Protein AF-A0A4W5KF62-F1 (afdb_monomer)

Nearest PDB structures (foldseek):
  6tyt-assembly1_A  TM=9.902E-01  e=5.834E-25  Xenopus laevis
  6tyv-assembly1_A  TM=9.759E-01  e=9.078E-25  Xenopus laevis
  6tyx-assembly2_B  TM=9.834E-01  e=1.209E-23  Xenopus laevis
  6tyw-assembly1_A  TM=9.752E-01  e=3.539E-23  Xenopus laevis
  6tyz-assembly1_A  TM=9.711E-01  e=3.539E-23  Xenopus laevis

pLDDT: mean 84.0, std 20.52, range [28.34, 98.75]

Radius of gyration: 24.42 Å; Cα contacts (8 Å, |Δi|>4): 321; chains: 1; bounding box: 59×52×88 Å

Solvent-accessible surface area (backbone atoms only — not comparable to full-atom values): 12048 Å² total; per-residue (Å²): 133,88,83,87,87,79,89,81,88,78,82,86,82,90,78,83,90,75,87,68,75,78,70,74,73,78,78,29,34,41,36,34,42,36,37,44,22,16,46,71,25,65,59,51,61,93,97,51,79,21,40,37,59,55,48,50,52,52,50,48,56,50,51,53,51,48,41,74,61,69,61,78,40,26,40,23,34,34,38,28,2,28,80,52,64,45,52,96,71,54,49,96,84,39,57,52,20,23,25,59,78,35,70,75,37,63,61,49,72,66,59,52,49,38,57,70,74,68,61,64,77,23,82,31,69,38,39,65,66,48,47,49,51,53,53,50,52,52,51,54,68,75,42,60,97,56,86,62,75,43,38,37,38,39,40,34,36,55,78,81,62,76,64,79,70,90,51,48,70,58,51,54,52,49,32,62,74,71,56,45,44,80,46,81,46,74,47,68,68,66,64,58,58,53,51,54,55,53,60,66,69,72,75,78,136

Foldseek 3Di:
DDDDDDDDDDDDDDDDDDPPPPPPPPFAEEEEEEEELAPQQCDDDPPDDGLRVVSLVVVLVVLVVQQVVPDNYWYWYKYANAPAQDAPPPDPNALGRIHRPGATDRRDVVVSVCSVPVDHRHHGGDAVLSSLVRLLVRCCVVCVPHDHNAYEYEYREQPPDDHDCPCVVVSVVSCVVVRYYYHYDHDYPVVVVVVVVVVVVVPDD

Secondary structure (DSSP, 8-state):
----------------------------EEEEEEEE-SGGGG---TTSPPHHHHHHHHHHHHHHHHHHHT---EEEEEEES-SS-B-TT--TT-STTEEEEEEEE---HHHHHHHHHT----S----HHHHHHHHHHHHHHHHTTS--SEEEEEEEE---S---GGGHHHHHHHHHHHTEEEEEEE---HHHHHHHHHHTTS---

Sequence (205 aa):
MLRLLPLRTTEKARLSEGKGVKMSRSAKTALVLCLDVGFSMSNSTPGQESPFQQAKKVIQKFVQRQVFAENKDELGLVLFGSDNTENNLAKDGQYQNISVHRHLMIPNFELLEEIQNAVHPGSQQADWLDALVVCMDLLQNETLGKKYERLNIVLLTDLNTPSSPDQLDIIIGNLKRAGITLQFFTFGQALAIWDTAMEGLQTDP

Mean predicted aligned error: 10.71 Å

Organism: NCBI:txid62062

InterPro domains:
  IPR002035 von Willebrand factor, type A [PS50234] (30-205)
  IPR005161 Ku70/Ku80, N-terminal alpha/beta [PF03731] (30-180)
  IPR036465 von Willebrand factor A-like domain superfamily [G3DSA:3.40.50.410] (23-198)
  IPR036465 von Willebrand factor A-like domain superfamily [SSF53300] (29-189)

Structure (mmCIF, N/CA/C/O backbone):
data_AF-A0A4W5KF62-F1
#
_entry.id   AF-A0A4W5KF62-F1
#
loop_
_atom_site.group_PDB
_atom_site.id
_atom_site.type_symbol
_atom_site.label_atom_id
_atom_site.label_alt_id
_atom_site.label_comp_id
_atom_site.label_asym_id
_atom_site.label_entity_id
_atom_site.label_seq_id
_atom_site.pdbx_PDB_ins_code
_atom_site.Cartn_x
_atom_site.Cartn_y
_atom_site.Cartn_z
_atom_site.occupancy
_atom_site.B_iso_or_equiv
_atom_site.auth_seq_id
_atom_site.auth_comp_id
_atom_site.auth_asym_id
_atom_site.auth_atom_id
_atom_site.pdbx_PDB_model_num
ATOM 1 N N . MET A 1 1 ? -41.064 -30.416 42.677 1.00 41.41 1 MET A N 1
ATOM 2 C CA . MET A 1 1 ? -39.820 -29.624 42.558 1.00 41.41 1 MET A CA 1
ATOM 3 C C . MET A 1 1 ? -40.160 -28.367 41.752 1.00 41.41 1 MET A C 1
ATOM 5 O O . MET A 1 1 ? -40.911 -28.486 40.795 1.00 41.41 1 MET A O 1
ATOM 9 N N . LEU A 1 2 ? -39.777 -27.194 42.267 1.00 33.34 2 LEU A N 1
ATOM 10 C CA . LEU A 1 2 ? -40.305 -25.826 42.052 1.00 33.34 2 LEU A CA 1
ATOM 11 C C . LEU A 1 2 ? -40.629 -25.438 40.586 1.00 33.34 2 LEU A C 1
ATOM 13 O O . LEU A 1 2 ? -39.808 -25.645 39.706 1.00 33.34 2 LEU A O 1
ATOM 17 N N . ARG A 1 3 ? -41.867 -25.020 40.262 1.00 30.91 3 ARG A N 1
ATOM 18 C CA . ARG A 1 3 ? -42.457 -23.648 40.268 1.00 30.91 3 ARG A CA 1
ATOM 19 C C . ARG A 1 3 ? -41.787 -22.624 39.326 1.00 30.91 3 ARG A C 1
ATOM 21 O O . ARG A 1 3 ? -40.763 -22.040 39.651 1.00 30.91 3 ARG A O 1
ATOM 28 N N . LEU A 1 4 ? -42.475 -22.366 38.209 1.00 35.59 4 LEU A N 1
ATOM 29 C CA . LEU A 1 4 ? -42.390 -21.172 37.357 1.00 35.59 4 LEU A CA 1
ATOM 30 C C . LEU A 1 4 ? -43.152 -19.977 37.977 1.00 35.59 4 LEU A C 1
ATOM 32 O O . LEU A 1 4 ? -44.130 -20.198 38.693 1.00 35.59 4 LEU A O 1
ATOM 36 N N . LEU A 1 5 ? -42.746 -18.764 37.550 1.00 28.34 5 LEU A N 1
ATOM 37 C CA . LEU A 1 5 ? -43.328 -17.400 37.685 1.00 28.34 5 LEU A CA 1
ATOM 38 C C . LEU A 1 5 ? -42.769 -16.494 38.812 1.00 28.34 5 LEU A C 1
ATOM 40 O O . LEU A 1 5 ? -42.472 -17.003 39.891 1.00 28.34 5 LEU A O 1
ATOM 44 N N . PRO A 1 6 ? -42.786 -15.141 38.664 1.00 39.59 6 PRO A N 1
ATOM 45 C CA . PRO A 1 6 ? -42.840 -14.306 37.446 1.00 39.59 6 PRO A CA 1
ATOM 46 C C . PRO A 1 6 ? -41.889 -13.076 37.444 1.00 39.59 6 PRO A C 1
ATOM 48 O O . PRO A 1 6 ? -41.270 -12.713 38.444 1.00 39.59 6 PRO A O 1
ATOM 51 N N . LEU A 1 7 ? -41.855 -12.406 36.283 1.00 33.25 7 LEU A N 1
ATOM 52 C CA . LEU A 1 7 ? -41.389 -11.034 36.044 1.00 33.25 7 LEU A CA 1
ATOM 53 C C . LEU A 1 7 ? -41.792 -10.065 37.171 1.00 33.25 7 LEU A C 1
ATOM 55 O O . LEU A 1 7 ? -42.972 -9.951 37.504 1.00 33.25 7 LEU A O 1
ATOM 59 N N . ARG A 1 8 ? -40.821 -9.310 37.697 1.00 35.91 8 ARG A N 1
ATOM 60 C CA . ARG A 1 8 ? -41.082 -8.108 38.496 1.00 35.91 8 ARG A CA 1
ATOM 61 C C . ARG A 1 8 ? -40.961 -6.872 37.618 1.00 35.91 8 ARG A C 1
ATOM 63 O O . ARG A 1 8 ? -39.868 -6.465 37.238 1.00 35.91 8 ARG A O 1
ATOM 70 N N . THR A 1 9 ? -42.113 -6.279 37.353 1.00 34.41 9 THR A N 1
ATOM 71 C CA . THR A 1 9 ? -42.267 -4.861 37.049 1.00 34.41 9 THR A CA 1
ATOM 72 C C . THR A 1 9 ? -42.018 -4.074 38.336 1.00 34.41 9 THR A C 1
ATOM 74 O O . THR A 1 9 ? -42.676 -4.330 39.341 1.00 34.41 9 THR A O 1
ATOM 77 N N . THR A 1 10 ? -41.113 -3.099 38.308 1.00 38.09 10 THR A N 1
ATOM 78 C CA . THR A 1 10 ? -41.152 -1.962 39.235 1.00 38.09 10 THR A CA 1
ATOM 79 C C . THR A 1 10 ? -40.959 -0.678 38.449 1.00 38.09 10 THR A C 1
ATOM 81 O O . THR A 1 10 ? -40.050 -0.545 37.631 1.00 38.09 10 THR A O 1
ATOM 84 N N . GLU A 1 11 ? -41.900 0.223 38.687 1.00 36.19 11 GLU A N 1
ATOM 85 C CA . GLU A 1 11 ? -42.087 1.528 38.086 1.00 36.19 11 GLU A CA 1
ATOM 86 C C . GLU A 1 11 ? -40.917 2.502 38.274 1.00 36.19 11 GLU A C 1
ATOM 88 O O . GLU A 1 11 ? -40.230 2.516 39.290 1.00 36.19 11 GLU A O 1
ATOM 93 N N . LYS A 1 12 ? -40.791 3.373 37.265 1.00 35.84 12 LYS A N 1
ATOM 94 C CA . LYS A 1 12 ? -40.464 4.808 37.312 1.00 35.84 12 LYS A CA 1
ATOM 95 C C . LYS A 1 12 ? -39.598 5.304 38.480 1.00 35.84 12 LYS A C 1
ATOM 97 O O . LYS A 1 12 ? -40.108 5.700 39.522 1.00 35.84 12 LYS A O 1
ATOM 102 N N . ALA A 1 13 ? -38.333 5.571 38.165 1.00 36.19 13 ALA A N 1
ATOM 103 C CA . ALA A 1 13 ? -37.636 6.738 38.695 1.00 36.19 13 ALA A CA 1
ATOM 104 C C . ALA A 1 13 ? -37.529 7.791 37.579 1.00 36.19 13 ALA A C 1
ATOM 106 O O . ALA A 1 13 ? -36.807 7.614 36.598 1.00 36.19 13 ALA A O 1
ATOM 107 N N . ARG A 1 14 ? -38.289 8.884 37.712 1.00 41.50 14 ARG A N 1
ATOM 108 C CA . ARG A 1 14 ? -37.970 10.155 37.053 1.00 41.50 14 ARG A CA 1
ATOM 109 C C . ARG A 1 14 ? -36.743 10.721 37.768 1.00 41.50 14 ARG A C 1
ATOM 111 O O . ARG A 1 14 ? -36.869 11.127 38.918 1.00 41.50 14 ARG A O 1
ATOM 118 N N . LEU A 1 15 ? -35.610 10.799 37.080 1.00 39.81 15 LEU A N 1
ATOM 119 C CA . LEU A 1 15 ? -34.641 11.862 37.317 1.00 39.81 15 LEU A CA 1
ATOM 120 C C . LEU A 1 15 ? -34.409 12.616 36.010 1.00 39.81 15 LEU A C 1
ATOM 122 O O . LEU A 1 15 ? -34.283 12.041 34.930 1.00 39.81 15 LEU A O 1
ATOM 126 N N . SER A 1 16 ? -34.471 13.926 36.163 1.00 39.75 16 SER A N 1
ATOM 127 C CA . SER A 1 16 ? -34.329 14.980 35.182 1.00 39.75 16 SER A CA 1
ATOM 128 C C . SER A 1 16 ? -32.909 15.084 34.627 1.00 39.75 16 SER A C 1
ATOM 130 O O . SER A 1 16 ? -31.932 14.832 35.320 1.00 39.75 16 SER A O 1
ATOM 132 N N . GLU A 1 17 ? -32.860 15.562 33.385 1.00 40.41 17 GLU A N 1
ATOM 133 C CA . GLU A 1 17 ? -31.817 16.431 32.834 1.00 40.41 17 GLU A CA 1
ATOM 134 C C . GLU A 1 17 ? -30.390 15.890 32.705 1.00 40.41 17 GLU A C 1
ATOM 136 O O . GLU A 1 17 ? -29.518 16.028 33.552 1.00 40.41 17 GLU A O 1
ATOM 141 N N . GLY A 1 18 ? -30.131 15.449 31.481 1.00 38.94 18 GLY A N 1
ATOM 142 C CA . GLY A 1 18 ? -28.871 15.659 30.797 1.00 38.94 18 GLY A CA 1
ATOM 143 C C . GLY A 1 18 ? -29.087 15.285 29.344 1.00 38.94 18 GLY A C 1
ATOM 144 O O . GLY A 1 18 ? -29.031 14.107 29.001 1.00 38.94 18 GLY A O 1
ATOM 145 N N . LYS A 1 19 ? -29.373 16.260 28.468 1.00 43.50 19 LYS A N 1
ATOM 146 C CA . LYS A 1 19 ? -29.170 16.064 27.026 1.00 43.50 19 LYS A CA 1
ATOM 147 C C . LYS A 1 19 ? -27.668 15.870 26.840 1.00 43.50 19 LYS A C 1
ATOM 149 O O . LYS A 1 19 ? -26.947 16.821 26.557 1.00 43.50 19 LYS A O 1
ATOM 154 N N . GLY A 1 20 ? -27.194 14.647 27.060 1.00 39.50 20 GLY A N 1
ATOM 155 C CA . GLY A 1 20 ? -25.880 14.236 26.619 1.00 39.50 20 GLY A CA 1
ATOM 156 C C . GLY A 1 20 ? -25.859 14.502 25.128 1.00 39.50 20 GLY A C 1
ATOM 157 O O . GLY A 1 20 ? -26.620 13.885 24.379 1.00 39.50 20 GLY A O 1
ATOM 158 N N . VAL A 1 21 ? -25.053 15.478 24.714 1.00 44.12 21 VAL A N 1
ATOM 159 C CA . VAL A 1 21 ? -24.659 15.625 23.321 1.00 44.12 21 VAL A CA 1
ATOM 160 C C . VAL A 1 21 ? -24.251 14.226 22.892 1.00 44.12 21 VAL A C 1
ATOM 162 O O . VAL A 1 21 ? -23.318 13.645 23.452 1.00 44.12 21 VAL A O 1
ATOM 165 N N . LYS A 1 22 ? -25.017 13.632 21.973 1.00 41.66 22 LYS A N 1
ATOM 166 C CA . LYS A 1 22 ? -24.631 12.387 21.324 1.00 41.66 22 LYS A CA 1
ATOM 167 C C . LYS A 1 22 ? -23.393 12.778 20.529 1.00 41.66 22 LYS A C 1
ATOM 169 O O . LYS A 1 22 ? -23.519 13.267 19.413 1.00 41.66 22 LYS A O 1
ATOM 174 N N . MET A 1 23 ? -22.223 12.692 21.163 1.00 41.72 23 MET A N 1
ATOM 175 C CA . MET A 1 23 ? -20.944 12.906 20.509 1.00 41.72 23 MET A CA 1
ATOM 176 C C . MET A 1 23 ? -20.980 11.995 19.293 1.00 41.72 23 MET A C 1
ATOM 178 O O . MET A 1 23 ? -21.053 10.769 19.442 1.00 41.72 23 MET A O 1
ATOM 182 N N . SER A 1 24 ? -21.041 12.585 18.098 1.00 50.03 24 SER A N 1
ATOM 183 C CA . SER A 1 24 ? -20.819 11.838 16.874 1.00 50.03 24 SER A CA 1
ATOM 184 C C . SER A 1 24 ? -19.472 11.170 17.078 1.00 50.03 24 SER A C 1
ATOM 186 O O . SER A 1 24 ? -18.459 11.856 17.232 1.00 50.03 24 SER A O 1
ATOM 188 N N . ARG A 1 25 ? -19.453 9.839 17.203 1.00 57.09 25 ARG A N 1
ATOM 189 C CA . ARG A 1 25 ? -18.175 9.131 17.188 1.00 57.09 25 ARG A CA 1
ATOM 190 C C . ARG A 1 25 ? -17.510 9.556 15.892 1.00 57.09 25 ARG A C 1
ATOM 192 O O . ARG A 1 25 ? -18.127 9.400 14.843 1.00 57.09 25 ARG A O 1
ATOM 199 N N . SER A 1 26 ? -16.319 10.137 15.989 1.00 62.25 26 SER A N 1
ATOM 200 C CA . SER A 1 26 ? -15.525 10.411 14.801 1.00 62.25 26 SER A CA 1
ATOM 201 C C . SER A 1 26 ? -15.410 9.108 14.009 1.00 62.25 26 SER A C 1
ATOM 203 O O . SER A 1 26 ? -15.115 8.054 14.587 1.00 62.25 26 SER A O 1
ATOM 205 N N . ALA A 1 27 ? -15.766 9.184 12.732 1.00 82.12 27 ALA A N 1
ATOM 206 C CA . ALA A 1 27 ? -15.790 8.084 11.786 1.00 82.12 27 ALA A CA 1
ATOM 207 C C . ALA A 1 27 ? -14.369 7.540 11.599 1.00 82.12 27 ALA A C 1
ATOM 209 O O . ALA A 1 27 ? -13.607 8.085 10.809 1.00 82.12 27 ALA A O 1
ATOM 210 N N . LYS A 1 28 ? -13.990 6.499 12.350 1.00 91.94 28 LYS A N 1
ATOM 211 C CA . LYS A 1 28 ? -12.650 5.906 12.254 1.00 91.94 28 LYS A CA 1
ATOM 212 C C . LYS A 1 28 ? -12.504 5.162 10.927 1.00 91.94 28 LYS A C 1
ATOM 214 O O . LYS A 1 28 ? -13.287 4.250 10.655 1.00 91.94 28 LYS A O 1
ATOM 219 N N . THR A 1 29 ? -11.499 5.513 10.139 1.00 94.88 29 THR A N 1
ATOM 220 C CA . THR A 1 29 ? -11.156 4.850 8.873 1.00 94.88 29 THR A CA 1
ATOM 221 C C . THR A 1 29 ? -9.888 4.013 9.044 1.00 94.88 29 THR A C 1
ATOM 223 O O . THR A 1 29 ? -8.992 4.399 9.793 1.00 94.88 29 THR A O 1
ATOM 226 N N . ALA A 1 30 ? -9.815 2.864 8.371 1.00 97.94 30 ALA A N 1
ATOM 227 C CA . ALA A 1 30 ? -8.558 2.152 8.145 1.00 97.94 30 ALA A CA 1
ATOM 228 C C . ALA A 1 30 ? -8.201 2.247 6.662 1.00 97.94 30 ALA A C 1
ATOM 230 O O . ALA A 1 30 ? -9.040 1.983 5.795 1.00 97.94 30 ALA A O 1
ATOM 231 N N . LEU A 1 31 ? -6.970 2.648 6.378 1.00 97.81 31 LEU A N 1
ATOM 232 C CA . LEU A 1 31 ? -6.463 2.864 5.034 1.00 97.81 31 LEU A CA 1
ATOM 233 C C . LEU A 1 31 ? -5.172 2.075 4.836 1.00 97.81 31 LEU A C 1
ATOM 235 O O . LEU A 1 31 ? -4.273 2.164 5.661 1.00 97.81 31 LEU A O 1
ATOM 239 N N . VAL A 1 32 ? -5.039 1.382 3.713 1.00 98.69 32 VAL A N 1
ATOM 240 C CA . VAL A 1 32 ? -3.746 0.853 3.268 1.00 98.69 32 VAL A CA 1
ATOM 241 C C . VAL A 1 32 ? -3.300 1.616 2.031 1.00 98.69 32 VAL A C 1
ATOM 243 O O . VAL A 1 32 ? -4.015 1.668 1.029 1.00 98.69 32 VAL A O 1
ATOM 246 N N . LEU A 1 33 ? -2.122 2.228 2.115 1.00 98.62 33 LEU A N 1
ATOM 247 C CA . LEU A 1 33 ? -1.394 2.714 0.952 1.00 98.62 33 LEU A CA 1
ATOM 248 C C . LEU A 1 33 ? -0.610 1.535 0.374 1.00 98.62 33 LEU A C 1
ATOM 250 O O . LEU A 1 33 ? 0.218 0.954 1.067 1.00 98.62 33 LEU A O 1
ATOM 254 N N . CYS A 1 34 ? -0.882 1.178 -0.874 1.00 98.56 34 CYS A N 1
ATOM 255 C CA . CYS A 1 34 ? -0.190 0.122 -1.600 1.00 98.56 34 CYS A CA 1
ATOM 256 C C . CYS A 1 34 ? 0.658 0.769 -2.696 1.00 98.56 34 CYS A C 1
ATOM 258 O O . CYS A 1 34 ? 0.126 1.211 -3.715 1.00 98.56 34 CYS A O 1
ATOM 260 N N . LEU A 1 35 ? 1.961 0.888 -2.453 1.00 98.44 35 LEU A N 1
ATOM 261 C CA . LEU A 1 35 ? 2.902 1.559 -3.342 1.00 98.44 35 LEU A CA 1
ATOM 262 C C . LEU A 1 35 ? 3.682 0.541 -4.173 1.00 98.44 35 LEU A C 1
ATOM 264 O O . LEU A 1 35 ? 4.340 -0.346 -3.633 1.00 98.44 35 LEU A O 1
ATOM 268 N N . ASP A 1 36 ? 3.656 0.740 -5.482 1.00 97.81 36 ASP A N 1
ATOM 269 C CA . ASP A 1 36 ? 4.556 0.086 -6.418 1.00 97.81 36 ASP A CA 1
ATOM 270 C C . ASP A 1 36 ? 5.954 0.688 -6.281 1.00 97.81 36 ASP A C 1
ATOM 272 O O . ASP A 1 36 ? 6.169 1.891 -6.478 1.00 97.81 36 ASP A O 1
ATOM 276 N N . VAL A 1 37 ? 6.903 -0.157 -5.905 1.00 97.50 37 VAL A N 1
ATOM 277 C CA . VAL A 1 37 ? 8.325 0.173 -5.850 1.00 97.50 37 VAL A CA 1
ATOM 278 C C . VAL A 1 37 ? 9.108 -0.589 -6.913 1.00 97.50 37 VAL A C 1
ATOM 280 O O . VAL A 1 37 ? 10.330 -0.533 -6.897 1.00 97.50 37 VAL A O 1
ATOM 283 N N . GLY A 1 38 ? 8.437 -1.285 -7.831 1.00 95.88 38 GLY A N 1
ATOM 284 C CA . GLY A 1 38 ? 9.080 -2.113 -8.837 1.00 95.88 38 GLY A CA 1
ATOM 285 C C . GLY A 1 38 ? 9.935 -1.327 -9.828 1.00 95.88 38 GLY A C 1
ATOM 286 O O . GLY A 1 38 ? 9.869 -0.099 -9.943 1.00 95.88 38 GLY A O 1
ATOM 287 N N . PHE A 1 39 ? 10.736 -2.064 -10.598 1.00 92.81 39 PHE A N 1
ATOM 288 C CA . PHE A 1 39 ? 11.704 -1.478 -11.529 1.00 92.81 39 PHE A CA 1
ATOM 289 C C . PHE A 1 39 ? 11.081 -0.458 -12.507 1.00 92.81 39 PHE A C 1
ATOM 291 O O . PHE A 1 39 ? 11.677 0.589 -12.767 1.00 92.81 39 PHE A O 1
ATOM 298 N N . SER A 1 40 ? 9.868 -0.716 -13.014 1.00 91.81 40 SER A N 1
ATOM 299 C CA . SER A 1 40 ? 9.192 0.164 -13.981 1.00 91.81 40 SER A CA 1
ATOM 300 C C . SER A 1 40 ? 8.897 1.558 -13.418 1.00 91.81 40 SER A C 1
ATOM 302 O O . SER A 1 40 ? 9.052 2.553 -14.129 1.00 91.81 40 SER A O 1
ATOM 304 N N . MET A 1 41 ? 8.625 1.652 -12.114 1.00 93.81 41 MET A N 1
ATOM 305 C CA . MET A 1 41 ? 8.356 2.912 -11.420 1.00 93.81 41 MET A CA 1
ATOM 306 C C . MET A 1 41 ? 9.576 3.840 -11.355 1.00 93.81 41 MET A C 1
ATOM 308 O O . MET A 1 41 ? 9.435 5.040 -11.095 1.00 93.81 41 MET A O 1
ATOM 312 N N . SER A 1 42 ? 10.780 3.318 -11.604 1.00 91.69 42 SER A N 1
ATOM 313 C CA . SER A 1 42 ? 12.013 4.112 -11.673 1.00 91.69 42 SER A CA 1
ATOM 314 C C . SER A 1 42 ? 12.270 4.722 -13.050 1.00 91.69 42 SER A C 1
ATOM 316 O O . SER A 1 42 ? 13.128 5.597 -13.167 1.00 91.69 42 SER A O 1
ATOM 318 N N . ASN A 1 43 ? 11.524 4.321 -14.082 1.00 87.00 43 ASN A N 1
ATOM 319 C CA . ASN A 1 43 ? 11.742 4.803 -15.441 1.00 87.00 43 ASN A CA 1
ATOM 320 C C . ASN A 1 43 ? 11.271 6.255 -15.594 1.00 87.00 43 ASN A C 1
ATOM 322 O O . ASN A 1 43 ? 10.082 6.564 -15.475 1.00 87.00 43 ASN A O 1
ATOM 326 N N . SER A 1 44 ? 12.197 7.156 -15.922 1.00 83.56 44 SER A N 1
ATOM 327 C CA . SER A 1 44 ? 11.887 8.545 -16.254 1.00 83.56 44 SER A CA 1
ATOM 328 C C . SER A 1 44 ? 12.536 8.982 -17.562 1.00 83.56 44 SER A C 1
ATOM 330 O O . SER A 1 44 ? 13.627 8.547 -17.928 1.00 83.56 44 SER A O 1
ATOM 332 N N . THR A 1 45 ? 11.842 9.866 -18.277 1.00 81.75 45 THR A N 1
ATOM 333 C CA . THR A 1 45 ? 12.430 10.615 -19.393 1.00 81.75 45 THR A CA 1
ATOM 334 C C . THR A 1 45 ? 13.439 11.631 -18.832 1.00 81.75 45 THR A C 1
ATOM 336 O O . THR A 1 45 ? 13.204 12.163 -17.741 1.00 81.75 45 THR A O 1
ATOM 339 N N . PRO A 1 46 ? 14.560 11.932 -19.521 1.00 82.75 46 PRO A N 1
ATOM 340 C CA . PRO A 1 46 ? 15.522 12.926 -19.051 1.00 82.75 46 PRO A CA 1
ATOM 341 C C . PRO A 1 46 ? 14.856 14.256 -18.671 1.00 82.75 46 PRO A C 1
ATOM 343 O O . PRO A 1 46 ? 14.077 14.817 -19.436 1.00 82.75 46 PRO A O 1
ATOM 346 N N . GLY A 1 47 ? 15.154 14.752 -17.469 1.00 81.12 47 GLY A N 1
ATOM 347 C CA . GLY A 1 47 ? 14.570 15.989 -16.935 1.00 81.12 47 GLY A CA 1
ATOM 348 C C . GLY A 1 47 ? 13.178 15.842 -16.307 1.00 81.12 47 GLY A C 1
ATOM 349 O O . GLY A 1 47 ? 12.682 16.814 -15.743 1.00 81.12 47 GLY A O 1
ATOM 350 N N . GLN A 1 48 ? 12.565 14.654 -16.351 1.00 86.12 48 GLN A N 1
ATOM 351 C CA . GLN A 1 48 ? 11.296 14.361 -15.682 1.00 86.12 48 GLN A CA 1
ATOM 352 C C . GLN A 1 48 ? 11.499 13.532 -14.413 1.00 86.12 48 GLN A C 1
ATOM 354 O O . GLN A 1 48 ? 12.432 12.736 -14.284 1.00 86.12 48 GLN A O 1
ATOM 359 N N . GLU A 1 49 ? 10.588 13.718 -13.464 1.00 89.62 49 GLU A N 1
ATOM 360 C CA . GLU A 1 49 ? 10.540 12.933 -12.237 1.00 89.62 49 GLU A CA 1
ATOM 361 C C . GLU A 1 49 ? 9.932 11.548 -12.505 1.00 89.62 49 GLU A C 1
ATOM 363 O O . GLU A 1 49 ? 8.924 11.436 -13.207 1.00 89.62 49 GLU A O 1
ATOM 368 N N . SER A 1 50 ? 10.524 10.489 -11.945 1.00 93.38 50 SER A N 1
ATOM 369 C CA . SER A 1 50 ? 10.011 9.128 -12.130 1.00 93.38 50 SER A CA 1
ATOM 370 C C . SER A 1 50 ? 8.642 8.928 -11.464 1.00 93.38 50 SER A C 1
ATOM 372 O O . SER A 1 50 ? 8.346 9.593 -10.462 1.00 93.38 50 SER A O 1
ATOM 374 N N . PRO A 1 51 ? 7.813 7.993 -11.967 1.00 94.88 51 PRO A N 1
ATOM 375 C CA . PRO A 1 51 ? 6.557 7.595 -11.331 1.00 94.88 51 PRO A CA 1
ATOM 376 C C . PRO A 1 51 ? 6.687 7.335 -9.825 1.00 94.88 51 PRO A C 1
ATOM 378 O O . PRO A 1 51 ? 5.880 7.831 -9.040 1.00 94.88 51 PRO A O 1
ATOM 381 N N . PHE A 1 52 ? 7.753 6.645 -9.406 1.00 95.81 52 PHE A N 1
ATOM 382 C CA . PHE A 1 52 ? 8.054 6.384 -7.998 1.00 95.81 52 PHE A CA 1
ATOM 383 C C . PHE A 1 52 ? 8.177 7.672 -7.180 1.00 95.81 52 PHE A C 1
ATOM 385 O O . PHE A 1 52 ? 7.569 7.802 -6.119 1.00 95.81 52 PHE A O 1
ATOM 392 N N . GLN A 1 53 ? 8.951 8.644 -7.664 1.00 95.25 53 GLN A N 1
ATOM 393 C CA . GLN A 1 53 ? 9.173 9.892 -6.937 1.00 95.25 53 GLN A CA 1
ATOM 394 C C . GLN A 1 53 ? 7.895 10.745 -6.876 1.00 95.25 53 GLN A C 1
ATOM 396 O O . GLN A 1 53 ? 7.585 11.325 -5.830 1.00 95.25 53 GLN A O 1
ATOM 401 N N . GLN A 1 54 ? 7.093 10.750 -7.947 1.00 95.19 54 GLN A N 1
ATOM 402 C CA . GLN A 1 54 ? 5.772 11.387 -7.950 1.00 95.19 54 GLN A CA 1
ATOM 403 C C . GLN A 1 54 ? 4.836 10.739 -6.916 1.00 95.19 54 GLN A C 1
ATOM 405 O O . GLN A 1 54 ? 4.249 11.440 -6.085 1.00 95.19 54 GLN A O 1
ATOM 410 N N . ALA A 1 55 ? 4.744 9.406 -6.910 1.00 96.31 55 ALA A N 1
ATOM 411 C CA . ALA A 1 55 ? 3.937 8.642 -5.960 1.00 96.31 55 ALA A CA 1
ATOM 412 C C . ALA A 1 55 ? 4.383 8.874 -4.509 1.00 96.31 55 ALA A C 1
ATOM 414 O O . ALA A 1 55 ? 3.560 9.173 -3.639 1.00 96.31 55 ALA A O 1
ATOM 415 N N . LYS A 1 56 ? 5.695 8.839 -4.252 1.00 96.44 56 LYS A N 1
ATOM 416 C CA . LYS A 1 56 ? 6.290 9.112 -2.939 1.00 96.44 56 LYS A CA 1
ATOM 417 C C . LYS A 1 56 ? 5.930 10.511 -2.432 1.00 96.44 56 LYS A C 1
ATOM 419 O O . LYS A 1 56 ? 5.501 10.642 -1.287 1.00 96.44 56 LYS A O 1
ATOM 424 N N . LYS A 1 57 ? 5.983 11.545 -3.280 1.00 95.75 57 LYS A N 1
ATOM 425 C CA . LYS A 1 57 ? 5.539 12.907 -2.921 1.00 95.75 57 LYS A CA 1
ATOM 426 C C . LYS A 1 57 ? 4.046 12.985 -2.600 1.00 95.75 57 LYS A C 1
ATOM 428 O O . LYS A 1 57 ? 3.660 13.715 -1.682 1.00 95.75 57 LYS A O 1
ATOM 433 N N . VAL A 1 58 ? 3.200 12.272 -3.349 1.00 96.12 58 VAL A N 1
ATOM 434 C CA . VAL A 1 58 ? 1.753 12.202 -3.077 1.00 96.12 58 VAL A CA 1
ATOM 435 C C . VAL A 1 58 ? 1.507 11.582 -1.703 1.00 96.12 58 VAL A C 1
ATOM 437 O O . VAL A 1 58 ? 0.797 12.179 -0.891 1.00 96.12 58 VAL A O 1
ATOM 440 N N . ILE A 1 59 ? 2.149 10.448 -1.413 1.00 96.88 59 ILE A N 1
ATOM 441 C CA . ILE A 1 59 ? 2.059 9.765 -0.118 1.00 96.88 59 ILE A CA 1
ATOM 442 C C . ILE A 1 59 ? 2.552 10.671 1.012 1.00 96.88 59 ILE A C 1
ATOM 444 O O . ILE A 1 59 ? 1.837 10.847 1.994 1.00 96.88 59 ILE A O 1
ATOM 448 N N . GLN A 1 60 ? 3.718 11.307 0.869 1.00 96.50 60 GLN A N 1
ATOM 449 C CA . GLN A 1 60 ? 4.261 12.211 1.889 1.00 96.50 60 GLN A CA 1
ATOM 450 C C . GLN A 1 60 ? 3.292 13.348 2.214 1.00 96.50 60 GLN A C 1
ATOM 452 O O . GLN A 1 60 ? 2.973 13.573 3.379 1.00 96.50 60 GLN A O 1
ATOM 457 N N . LYS A 1 61 ? 2.761 14.033 1.192 1.00 95.94 61 LYS A N 1
ATOM 458 C CA . LYS A 1 61 ? 1.775 15.108 1.389 1.00 95.94 61 LYS A CA 1
ATOM 459 C C . LYS A 1 61 ? 0.488 14.594 2.028 1.00 95.94 61 LYS A C 1
ATOM 461 O O . LYS A 1 61 ? -0.113 15.301 2.836 1.00 95.94 61 LYS A O 1
ATOM 466 N N . PHE A 1 62 ? 0.048 13.393 1.659 1.00 95.62 62 PHE A N 1
ATOM 467 C CA . PHE A 1 62 ? -1.131 12.769 2.243 1.00 95.62 62 PHE A CA 1
ATOM 468 C C . PHE A 1 62 ? -0.917 12.462 3.730 1.00 95.62 62 PHE A C 1
ATOM 470 O O . PHE A 1 62 ? -1.681 12.951 4.559 1.00 95.62 62 PHE A O 1
ATOM 477 N N . VAL A 1 63 ? 0.144 11.732 4.076 1.00 95.38 63 VAL A N 1
ATOM 478 C CA . VAL A 1 63 ? 0.481 11.369 5.461 1.00 95.38 63 VAL A CA 1
ATOM 479 C C . VAL A 1 63 ? 0.709 12.619 6.306 1.00 95.38 63 VAL A C 1
ATOM 481 O O . VAL A 1 63 ? 0.169 12.718 7.402 1.00 95.38 63 VAL A O 1
ATOM 484 N N . GLN A 1 64 ? 1.405 13.625 5.772 1.00 95.19 64 GLN A N 1
ATOM 485 C CA . GLN A 1 64 ? 1.653 14.889 6.462 1.00 95.19 64 GLN A CA 1
ATOM 486 C C . GLN A 1 64 ? 0.342 15.579 6.861 1.00 95.19 64 GLN A C 1
ATOM 488 O O . GLN A 1 64 ? 0.207 16.050 7.988 1.00 95.19 64 GLN A O 1
ATOM 493 N N . ARG A 1 65 ? -0.655 15.599 5.966 1.00 94.94 65 ARG A N 1
ATOM 494 C CA . ARG A 1 65 ? -1.990 16.131 6.284 1.00 94.94 65 ARG A CA 1
ATOM 495 C C . ARG A 1 65 ? -2.688 15.325 7.377 1.00 94.94 65 ARG A C 1
ATOM 497 O O . ARG A 1 65 ? -3.353 15.935 8.205 1.00 94.94 65 ARG A O 1
ATOM 504 N N . GLN A 1 66 ? -2.541 13.998 7.391 1.00 93.00 66 GLN A N 1
ATOM 505 C CA . GLN A 1 66 ? -3.136 13.149 8.431 1.00 93.00 66 GLN A CA 1
ATOM 506 C C . GLN A 1 66 ? -2.514 13.412 9.806 1.00 93.00 66 GLN A C 1
ATOM 508 O O . GLN A 1 66 ? -3.250 13.601 10.770 1.00 93.00 66 GLN A O 1
ATOM 513 N N . VAL A 1 67 ? -1.182 13.513 9.877 1.00 93.00 67 VAL A N 1
ATOM 514 C CA . VAL A 1 67 ? -0.451 13.830 11.117 1.00 93.00 67 VAL A CA 1
ATOM 515 C C . VAL A 1 67 ? -0.928 15.161 11.707 1.00 93.00 67 VAL A C 1
ATOM 517 O O . VAL A 1 67 ? -1.228 15.233 12.894 1.00 93.00 67 VAL A O 1
ATOM 520 N N . PHE A 1 68 ? -1.066 16.205 10.883 1.00 92.12 68 PHE A N 1
ATOM 521 C CA . PHE A 1 68 ? -1.518 17.520 11.353 1.00 92.12 68 PHE A CA 1
ATOM 522 C C . PHE A 1 68 ? -3.020 17.615 11.643 1.00 92.12 68 PHE A C 1
ATOM 524 O O . PHE A 1 68 ? -3.440 18.514 12.367 1.00 92.12 68 PHE A O 1
ATOM 531 N N . ALA A 1 69 ? -3.841 16.738 11.061 1.00 89.31 69 ALA A N 1
ATOM 532 C CA . ALA A 1 69 ? -5.282 16.730 11.299 1.00 89.31 69 ALA A CA 1
ATOM 533 C C . ALA A 1 69 ? -5.665 16.095 12.648 1.00 89.31 69 ALA A C 1
ATOM 535 O O . ALA A 1 69 ? -6.824 16.212 13.045 1.00 89.31 69 ALA A O 1
ATOM 536 N N . GLU A 1 70 ? -4.730 15.406 13.317 1.00 81.25 70 GLU A N 1
ATOM 537 C CA . GLU A 1 70 ? -4.926 14.725 14.609 1.00 81.25 70 GLU A CA 1
ATOM 538 C C . GLU A 1 70 ? -6.189 13.838 14.656 1.00 81.25 70 GLU A C 1
ATOM 540 O O . GLU A 1 70 ? -6.867 13.707 15.682 1.00 81.25 70 GLU A O 1
ATOM 545 N N . ASN A 1 71 ? -6.546 13.217 13.527 1.00 85.12 71 ASN A N 1
ATOM 546 C CA . ASN A 1 71 ? -7.658 12.276 13.488 1.00 85.12 71 ASN A CA 1
ATOM 547 C C . ASN A 1 71 ? -7.231 10.891 14.006 1.00 85.12 71 ASN A C 1
ATOM 549 O O . ASN A 1 71 ? -6.073 10.628 14.316 1.00 85.12 71 ASN A O 1
ATOM 553 N N . LYS A 1 72 ? -8.213 10.000 14.163 1.00 91.19 72 LYS A N 1
ATOM 554 C CA . LYS A 1 72 ? -8.003 8.645 14.696 1.00 91.19 72 LYS A CA 1
ATOM 555 C C . LYS A 1 72 ? -7.895 7.594 13.595 1.00 91.19 72 LYS A C 1
ATOM 557 O O . LYS A 1 72 ? -8.042 6.407 13.899 1.00 91.19 72 LYS A O 1
ATOM 562 N N . ASP A 1 73 ? -7.742 8.025 12.348 1.00 94.75 73 ASP A N 1
ATOM 563 C CA . ASP A 1 73 ? -7.644 7.110 11.224 1.00 94.75 73 ASP A CA 1
ATOM 564 C C . ASP A 1 73 ? -6.325 6.350 11.319 1.00 94.75 73 ASP A C 1
ATOM 566 O O . ASP A 1 73 ? -5.300 6.883 11.745 1.00 94.75 73 ASP A O 1
ATOM 570 N N . GLU A 1 74 ? -6.373 5.072 10.966 1.00 97.38 74 GLU A N 1
ATOM 571 C CA . GLU A 1 74 ? -5.192 4.221 10.941 1.00 97.38 74 GLU A CA 1
ATOM 572 C C . GLU A 1 74 ? -4.758 3.978 9.504 1.00 97.38 74 GLU A C 1
ATOM 574 O O . GLU A 1 74 ? -5.584 3.822 8.600 1.00 97.38 74 GLU A O 1
ATOM 579 N N . LEU A 1 75 ? -3.446 3.939 9.316 1.00 97.81 75 LEU A N 1
ATOM 580 C CA . LEU A 1 75 ? -2.795 3.791 8.033 1.00 97.81 75 LEU A CA 1
ATOM 581 C C . LEU A 1 75 ? -1.805 2.632 8.085 1.00 97.81 75 LEU A C 1
ATOM 583 O O . LEU A 1 75 ? -1.005 2.554 9.013 1.00 97.81 75 LEU A O 1
ATOM 587 N N . GLY A 1 76 ? -1.853 1.774 7.073 1.00 98.31 76 GLY A N 1
ATOM 588 C CA . GLY A 1 76 ? -0.819 0.793 6.757 1.00 98.31 76 GLY A CA 1
ATOM 589 C C . GLY A 1 76 ? -0.125 1.145 5.442 1.00 98.31 76 GLY A C 1
ATOM 590 O O . GLY A 1 76 ? -0.703 1.826 4.589 1.00 98.31 76 GLY A O 1
ATOM 591 N N . LEU A 1 77 ? 1.111 0.679 5.280 1.00 98.62 77 LEU A N 1
ATOM 592 C CA . LEU A 1 77 ? 1.899 0.837 4.060 1.00 98.62 77 LEU A CA 1
ATOM 593 C C . LEU A 1 77 ? 2.365 -0.536 3.580 1.00 98.62 77 LEU A C 1
ATOM 595 O O . LEU A 1 77 ? 3.119 -1.221 4.270 1.00 98.62 77 LEU A O 1
ATOM 599 N N . VAL A 1 78 ? 1.925 -0.908 2.384 1.00 98.75 78 VAL A N 1
ATOM 600 C CA . VAL A 1 78 ? 2.357 -2.101 1.657 1.00 98.75 78 VAL A CA 1
ATOM 601 C C . VAL A 1 78 ? 3.178 -1.653 0.456 1.00 98.75 78 VAL A C 1
ATOM 603 O O . VAL A 1 78 ? 2.789 -0.726 -0.256 1.00 98.75 78 VAL A O 1
ATOM 606 N N . LEU A 1 79 ? 4.317 -2.303 0.246 1.00 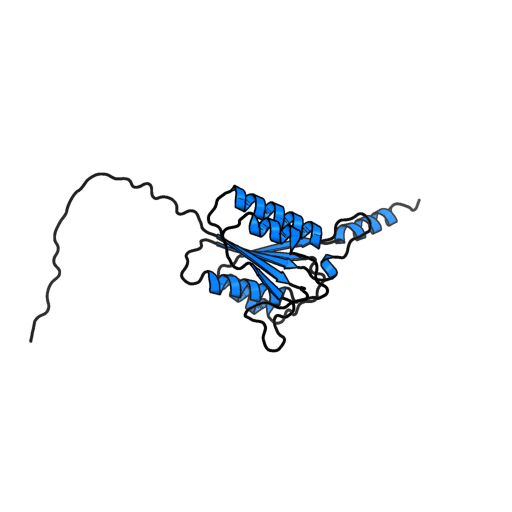98.50 79 LEU A N 1
ATOM 607 C CA . LEU A 1 79 ? 5.196 -2.101 -0.899 1.00 98.50 79 LEU A CA 1
ATOM 608 C C . LEU A 1 79 ? 5.152 -3.360 -1.762 1.00 98.50 79 LEU A C 1
ATOM 610 O O . LEU A 1 79 ? 5.236 -4.461 -1.221 1.00 98.50 79 LEU A O 1
ATOM 614 N N . PHE A 1 80 ? 5.034 -3.217 -3.078 1.00 98.06 80 PHE A N 1
ATOM 615 C CA . PHE A 1 80 ? 5.132 -4.343 -4.010 1.00 98.06 80 PHE A CA 1
ATOM 616 C C . PHE A 1 80 ? 6.130 -4.046 -5.129 1.00 98.06 80 PHE A C 1
ATOM 618 O O . PHE A 1 80 ? 6.323 -2.891 -5.498 1.00 98.06 80 PHE A O 1
ATOM 625 N N . GLY A 1 81 ? 6.809 -5.082 -5.622 1.00 97.06 81 GLY A N 1
ATOM 626 C CA . GLY A 1 81 ? 8.013 -4.940 -6.448 1.00 97.06 81 GLY A CA 1
ATOM 627 C C . GLY A 1 81 ? 9.291 -4.707 -5.629 1.00 97.06 81 GLY A C 1
ATOM 628 O O . GLY A 1 81 ? 10.302 -4.267 -6.175 1.00 97.06 81 GLY A O 1
ATOM 629 N N . SER A 1 82 ? 9.261 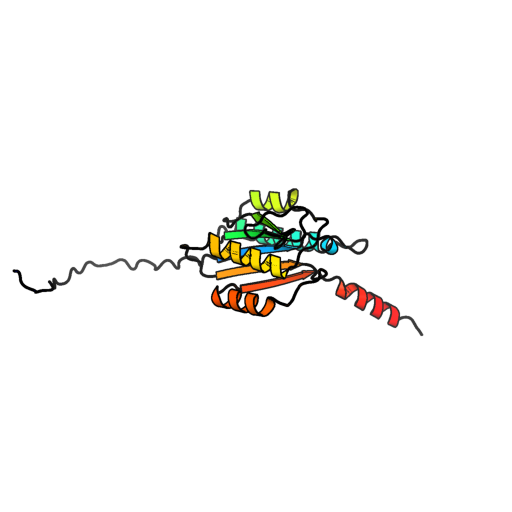-4.978 -4.319 1.00 95.75 82 SER A N 1
ATOM 630 C CA . SER A 1 82 ? 10.424 -4.859 -3.434 1.00 95.75 82 SER A CA 1
ATOM 631 C C . SER A 1 82 ? 11.402 -6.023 -3.604 1.00 95.75 82 SER A C 1
ATOM 633 O O . SER A 1 82 ? 11.016 -7.120 -3.994 1.00 95.75 82 SER A O 1
ATOM 635 N N . ASP A 1 83 ? 12.672 -5.808 -3.253 1.00 95.25 83 ASP A N 1
ATOM 636 C CA . ASP A 1 83 ? 13.689 -6.875 -3.270 1.00 95.25 83 ASP A CA 1
ATOM 637 C C . ASP A 1 83 ? 13.480 -7.916 -2.159 1.00 95.25 83 ASP A C 1
ATOM 639 O O . ASP A 1 83 ? 13.977 -9.038 -2.239 1.00 95.25 83 ASP A O 1
ATOM 643 N N . ASN A 1 84 ? 12.753 -7.540 -1.105 1.00 94.88 84 ASN A N 1
ATOM 644 C CA . ASN A 1 84 ? 12.356 -8.425 -0.020 1.00 94.88 84 ASN A CA 1
ATOM 645 C C . ASN A 1 84 ? 10.888 -8.854 -0.153 1.00 94.88 84 ASN A C 1
ATOM 647 O O . ASN A 1 84 ? 10.090 -8.226 -0.850 1.00 94.88 84 ASN A O 1
ATOM 651 N N . THR A 1 85 ? 10.542 -9.927 0.558 1.00 98.00 85 THR A N 1
ATOM 652 C CA . THR A 1 85 ? 9.165 -10.394 0.735 1.00 98.00 85 THR A CA 1
ATOM 653 C C . THR A 1 85 ? 8.878 -10.488 2.224 1.00 98.00 85 THR A C 1
ATOM 655 O O . THR A 1 85 ? 9.507 -11.279 2.925 1.00 98.00 85 THR A O 1
ATOM 658 N N . GLU A 1 86 ? 7.931 -9.691 2.705 1.00 97.56 86 GLU A N 1
ATOM 659 C CA . GLU A 1 86 ? 7.560 -9.635 4.118 1.00 97.56 86 GLU A CA 1
ATOM 660 C C . GLU A 1 86 ? 6.043 -9.476 4.258 1.00 97.56 86 GLU A C 1
ATOM 662 O O . GLU A 1 86 ? 5.513 -8.391 4.481 1.00 97.56 86 GLU A O 1
ATOM 667 N N . ASN A 1 87 ? 5.310 -10.572 4.071 1.00 98.12 87 ASN A N 1
ATOM 668 C CA . ASN A 1 87 ? 3.863 -10.609 4.257 1.00 98.12 87 ASN A CA 1
ATOM 669 C C . ASN A 1 87 ? 3.402 -11.996 4.734 1.00 98.12 87 ASN A C 1
ATOM 671 O O . ASN A 1 87 ? 4.083 -12.998 4.522 1.00 98.12 87 ASN A O 1
ATOM 675 N N . ASN A 1 88 ? 2.228 -12.065 5.370 1.00 97.06 88 ASN A N 1
ATOM 676 C CA . ASN A 1 88 ? 1.720 -13.298 5.992 1.00 97.06 88 ASN A CA 1
ATOM 677 C C . ASN A 1 88 ? 1.304 -14.386 4.988 1.00 97.06 88 ASN A C 1
ATOM 679 O O . ASN A 1 88 ? 1.179 -15.558 5.361 1.00 97.06 88 ASN A O 1
ATOM 683 N N . LEU A 1 89 ? 1.055 -13.997 3.737 1.00 97.06 89 LEU A N 1
ATOM 684 C CA . LEU A 1 89 ? 0.581 -14.887 2.683 1.00 97.06 89 LEU A CA 1
ATOM 685 C C . LEU A 1 89 ? 1.732 -15.525 1.897 1.00 97.06 89 LEU A C 1
ATOM 687 O O . LEU A 1 89 ? 1.505 -16.519 1.212 1.00 97.06 89 LEU A O 1
ATOM 691 N N . ALA A 1 90 ? 2.955 -15.002 2.030 1.00 96.44 90 ALA A N 1
ATOM 692 C CA . ALA A 1 90 ? 4.142 -15.470 1.328 1.00 96.44 90 ALA A CA 1
ATOM 693 C C . ALA A 1 90 ? 4.491 -16.918 1.698 1.00 96.44 90 ALA A C 1
ATOM 695 O O . ALA A 1 90 ? 5.183 -17.193 2.682 1.00 96.44 90 ALA A O 1
ATOM 696 N N . LYS A 1 91 ? 3.993 -17.860 0.896 1.00 93.06 91 LYS A N 1
ATOM 697 C CA . LYS A 1 91 ? 4.213 -19.304 1.024 1.00 93.06 91 LYS A CA 1
ATOM 698 C C . LYS A 1 91 ? 4.227 -19.934 -0.360 1.00 93.06 91 LYS A C 1
ATOM 700 O O . LYS A 1 91 ? 3.553 -19.455 -1.267 1.00 93.06 91 LYS A O 1
ATOM 705 N N . ASP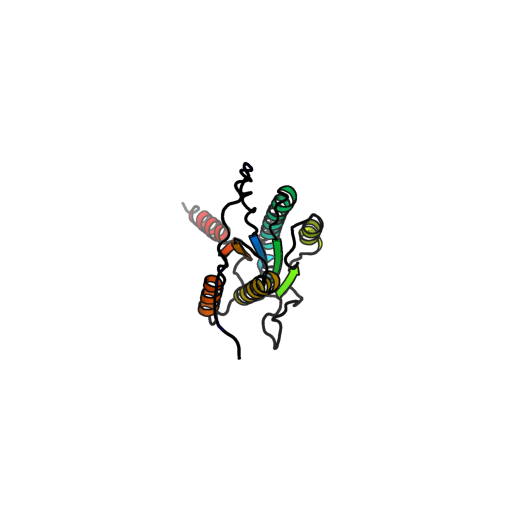 A 1 92 ? 5.015 -20.995 -0.514 1.00 92.81 92 ASP A N 1
ATOM 706 C CA . ASP A 1 92 ? 5.059 -21.820 -1.729 1.00 92.81 92 ASP A CA 1
ATOM 707 C C . ASP A 1 92 ? 5.262 -21.016 -3.033 1.00 92.81 92 ASP A C 1
ATOM 709 O O . ASP A 1 92 ? 4.731 -21.362 -4.085 1.00 92.81 92 ASP A O 1
ATOM 713 N N . GLY A 1 93 ? 6.026 -19.918 -2.961 1.00 90.44 93 GLY A N 1
ATOM 714 C CA . GLY A 1 93 ? 6.332 -19.051 -4.104 1.00 90.44 93 GLY A CA 1
ATOM 715 C C . GLY A 1 93 ? 5.223 -18.074 -4.513 1.00 90.44 93 GLY A C 1
ATOM 716 O O . GLY A 1 93 ? 5.379 -17.401 -5.527 1.00 90.44 93 GLY A O 1
ATOM 717 N N . GLN A 1 94 ? 4.134 -17.959 -3.749 1.00 93.31 94 GLN A N 1
ATOM 718 C CA . GLN A 1 94 ? 3.072 -16.969 -3.979 1.00 93.31 94 GLN A CA 1
ATOM 719 C C . GLN A 1 94 ? 3.306 -15.691 -3.171 1.00 93.31 94 GLN A C 1
ATOM 721 O O . GLN A 1 94 ? 4.017 -15.720 -2.160 1.00 93.31 94 GLN A O 1
ATOM 726 N N . TYR A 1 95 ? 2.709 -14.577 -3.612 1.00 95.69 95 TYR A N 1
ATOM 727 C CA . TYR A 1 95 ? 2.780 -13.271 -2.940 1.00 95.69 95 TYR A CA 1
ATOM 728 C C . TYR A 1 95 ? 4.222 -12.796 -2.679 1.00 95.69 95 TYR A C 1
ATOM 730 O O . TYR A 1 95 ? 4.535 -12.251 -1.618 1.00 95.69 95 TYR A O 1
ATOM 738 N N . GLN A 1 96 ? 5.121 -13.061 -3.631 1.00 97.12 96 GLN A N 1
ATOM 739 C CA . GLN A 1 96 ? 6.533 -12.683 -3.554 1.00 97.12 96 GLN A CA 1
ATOM 740 C C . GLN A 1 96 ? 6.738 -11.215 -3.924 1.00 97.12 96 GLN A C 1
ATOM 742 O O . GLN A 1 96 ? 5.933 -10.625 -4.641 1.00 97.12 96 GLN A O 1
ATOM 747 N N . ASN A 1 97 ? 7.850 -10.645 -3.461 1.00 97.75 97 ASN A N 1
ATOM 748 C CA . ASN A 1 97 ? 8.263 -9.262 -3.714 1.00 97.75 97 ASN A CA 1
ATOM 749 C C . ASN A 1 97 ? 7.224 -8.241 -3.213 1.0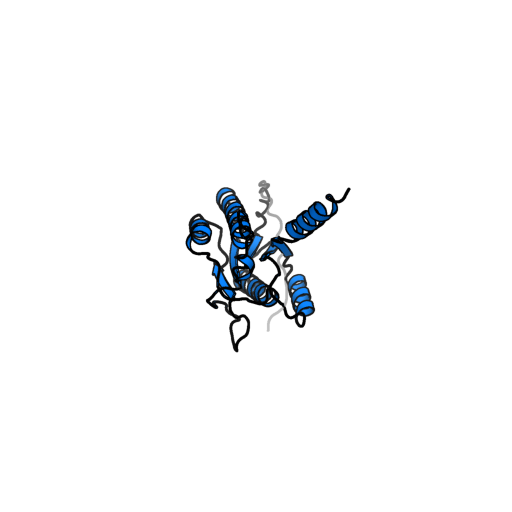0 97.75 97 ASN A C 1
ATOM 751 O O . ASN A 1 97 ? 7.067 -7.161 -3.784 1.00 97.75 97 ASN A O 1
ATOM 755 N N . ILE A 1 98 ? 6.479 -8.618 -2.168 1.00 98.38 98 ILE A N 1
ATOM 756 C CA . ILE A 1 98 ? 5.476 -7.794 -1.494 1.00 98.38 98 ILE A CA 1
ATOM 757 C C . ILE A 1 98 ? 5.813 -7.757 -0.005 1.00 98.38 98 ILE A C 1
ATOM 759 O O . ILE A 1 98 ? 5.981 -8.803 0.630 1.00 98.38 98 ILE A O 1
ATOM 763 N N . SER A 1 99 ? 5.860 -6.558 0.562 1.00 98.25 99 SER A N 1
ATOM 764 C CA . SER A 1 99 ? 6.255 -6.319 1.947 1.00 98.25 99 SER A CA 1
ATOM 765 C C . SER A 1 99 ? 5.283 -5.377 2.647 1.00 98.25 99 SER A C 1
ATOM 767 O O . SER A 1 99 ? 4.998 -4.276 2.171 1.00 98.25 99 SER A O 1
ATOM 769 N N . VAL A 1 100 ? 4.786 -5.789 3.811 1.00 98.44 100 VAL A N 1
ATOM 770 C CA . VAL A 1 100 ? 4.048 -4.931 4.742 1.00 98.44 100 VAL A CA 1
ATOM 771 C C . VAL A 1 100 ? 5.073 -4.069 5.475 1.00 98.44 100 VAL A C 1
ATOM 773 O O . VAL A 1 100 ? 5.581 -4.435 6.527 1.00 98.44 100 VAL A O 1
ATOM 776 N N . HIS A 1 101 ? 5.400 -2.914 4.898 1.00 97.56 101 HIS A N 1
ATOM 777 C CA . HIS A 1 101 ? 6.378 -1.991 5.473 1.00 97.56 101 HIS A CA 1
ATOM 778 C C . HIS A 1 101 ? 5.890 -1.390 6.795 1.00 97.56 101 HIS A C 1
ATOM 780 O O . HIS A 1 101 ? 6.668 -1.222 7.731 1.00 97.56 101 HIS A O 1
ATOM 786 N N . ARG A 1 102 ? 4.589 -1.085 6.892 1.00 97.69 102 ARG A N 1
ATOM 787 C CA . ARG A 1 102 ? 3.950 -0.669 8.146 1.00 97.69 102 ARG A CA 1
ATOM 788 C C . ARG A 1 102 ? 2.561 -1.280 8.305 1.00 97.69 102 ARG A C 1
ATOM 790 O O . ARG A 1 102 ? 1.712 -1.167 7.421 1.00 97.69 102 ARG A O 1
ATOM 797 N N . HIS A 1 103 ? 2.342 -1.862 9.480 1.00 98.25 103 HIS A N 1
ATOM 798 C CA . HIS A 1 103 ? 1.036 -2.287 9.990 1.00 98.25 103 HIS A CA 1
ATOM 799 C C . HIS A 1 103 ? 0.135 -1.081 10.320 1.00 98.25 103 HIS A C 1
ATOM 801 O O . HIS A 1 103 ? 0.616 0.055 10.352 1.00 98.25 103 HIS A O 1
ATOM 807 N N . LEU A 1 104 ? -1.165 -1.301 10.558 1.00 97.94 104 LEU A N 1
ATOM 808 C CA . LEU A 1 104 ? -2.123 -0.217 10.800 1.00 97.94 104 LEU A CA 1
ATOM 809 C C . LEU A 1 104 ? -1.779 0.555 12.082 1.00 97.94 104 LEU A C 1
ATOM 811 O O . LEU A 1 104 ? -1.843 0.032 13.197 1.00 97.94 104 LEU A O 1
ATOM 815 N N . MET A 1 105 ? -1.481 1.843 11.926 1.00 96.38 105 MET A N 1
ATOM 816 C CA . MET A 1 105 ? -1.186 2.756 13.033 1.00 96.38 105 MET A CA 1
ATOM 817 C C . MET A 1 105 ? -1.707 4.170 12.757 1.00 96.38 105 MET A C 1
ATOM 819 O O . MET A 1 105 ? -1.913 4.547 11.606 1.00 96.38 105 MET A O 1
ATOM 823 N N . ILE A 1 106 ? -1.923 4.971 13.805 1.00 96.62 106 ILE A N 1
ATOM 824 C CA . ILE A 1 106 ? -2.294 6.391 13.655 1.00 96.62 106 ILE A CA 1
ATOM 825 C C . ILE A 1 106 ? -1.066 7.160 13.156 1.00 96.62 106 ILE A C 1
ATOM 827 O O . ILE A 1 106 ? -0.114 7.247 13.930 1.00 96.62 106 ILE A O 1
ATOM 831 N N . PRO A 1 107 ? -1.060 7.722 11.930 1.00 95.50 107 PRO A N 1
ATOM 832 C CA . PRO A 1 107 ? 0.116 8.353 11.330 1.00 95.50 107 PRO A CA 1
ATOM 833 C C . PRO A 1 107 ? 0.866 9.304 12.268 1.00 95.50 107 PRO A C 1
ATOM 835 O O . PRO A 1 107 ? 0.260 10.135 12.943 1.00 95.50 107 PRO A O 1
ATOM 838 N N . ASN A 1 108 ? 2.196 9.221 12.268 1.00 94.69 108 ASN A N 1
AT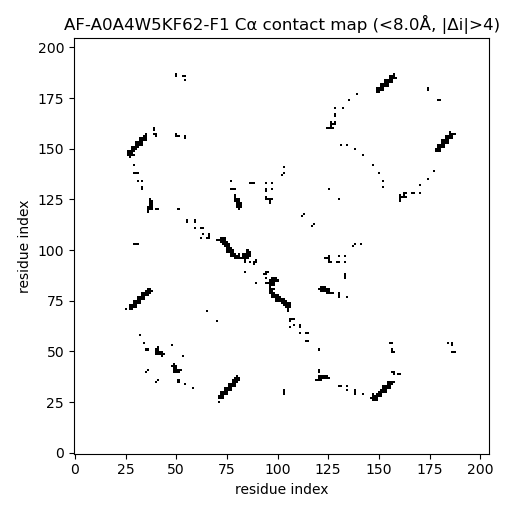OM 839 C CA . ASN A 1 108 ? 3.082 10.065 13.070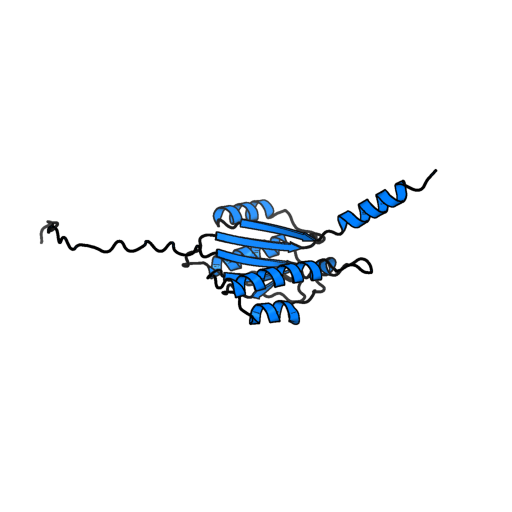 1.00 94.69 108 ASN A CA 1
ATOM 840 C C . ASN A 1 108 ? 4.270 10.577 12.226 1.00 94.69 108 ASN A C 1
ATOM 842 O O . ASN A 1 108 ? 4.377 10.297 11.031 1.00 94.69 108 ASN A O 1
ATOM 846 N N . PHE A 1 109 ? 5.163 11.357 12.842 1.00 94.94 109 PHE A N 1
ATOM 847 C CA . PHE A 1 109 ? 6.356 11.876 12.164 1.00 94.94 109 PHE A CA 1
ATOM 848 C C . PHE A 1 109 ? 7.384 10.790 11.812 1.00 94.94 109 PHE A C 1
ATOM 850 O O . PHE A 1 109 ? 8.099 10.951 10.830 1.00 94.94 109 PHE A O 1
ATOM 857 N N . GLU A 1 110 ? 7.420 9.683 12.555 1.00 95.44 110 GLU A N 1
ATOM 858 C CA . GLU A 1 110 ? 8.291 8.533 12.267 1.00 95.44 110 GLU A CA 1
ATOM 859 C C . GLU A 1 110 ? 7.936 7.912 10.909 1.00 95.44 110 GLU A C 1
ATOM 861 O O . GLU A 1 110 ? 8.804 7.762 10.056 1.00 95.44 110 GLU A O 1
ATOM 866 N N . LEU A 1 111 ? 6.645 7.688 10.636 1.00 94.81 111 LEU A N 1
ATOM 867 C CA . LEU A 1 111 ? 6.182 7.209 9.330 1.00 94.81 111 LEU A CA 1
ATOM 868 C C . LEU A 1 111 ? 6.589 8.155 8.182 1.00 94.81 111 LEU A C 1
ATOM 870 O O . LEU A 1 111 ? 6.946 7.701 7.096 1.00 94.81 111 LEU A O 1
ATOM 874 N N . LEU A 1 112 ? 6.538 9.477 8.393 1.00 94.25 112 LEU A N 1
ATOM 875 C CA . LEU A 1 112 ? 6.980 10.449 7.382 1.00 94.25 112 LEU A CA 1
ATOM 876 C C . LEU A 1 112 ? 8.475 10.321 7.082 1.00 94.25 112 LEU A C 1
ATOM 878 O O . LEU A 1 112 ? 8.872 10.375 5.914 1.00 94.25 112 LEU A O 1
ATOM 882 N N . GLU A 1 113 ? 9.281 10.156 8.128 1.00 95.44 113 GLU A N 1
ATOM 883 C CA . GLU A 1 113 ? 10.724 9.970 8.019 1.00 95.44 113 GLU A CA 1
ATOM 884 C C . GLU A 1 113 ? 11.062 8.670 7.283 1.00 95.44 113 GLU A C 1
ATOM 886 O O . GLU A 1 113 ? 11.907 8.670 6.390 1.00 95.44 113 GLU A O 1
ATOM 891 N N . GLU A 1 114 ? 10.347 7.584 7.564 1.00 95.00 114 GLU A N 1
ATOM 892 C CA . GLU A 1 114 ? 10.522 6.302 6.876 1.00 95.00 114 GLU A CA 1
ATOM 893 C C . GLU A 1 114 ? 10.157 6.366 5.401 1.00 95.00 114 GLU A C 1
ATOM 895 O O . GLU A 1 114 ? 10.932 5.932 4.547 1.00 95.00 114 GLU A O 1
ATOM 900 N N . ILE A 1 115 ? 9.012 6.969 5.069 1.00 95.69 115 ILE A N 1
ATOM 901 C CA . ILE A 1 115 ? 8.629 7.172 3.670 1.00 95.69 115 ILE A CA 1
ATOM 902 C C . ILE A 1 115 ? 9.720 7.971 2.953 1.00 95.69 115 ILE A C 1
ATOM 904 O O . ILE A 1 115 ? 10.056 7.667 1.809 1.00 95.69 115 ILE A O 1
ATOM 908 N N . GLN A 1 116 ? 10.299 8.979 3.609 1.00 94.00 116 GLN A N 1
ATOM 909 C CA . GLN A 1 116 ? 11.368 9.790 3.035 1.00 94.00 116 GLN A CA 1
ATOM 910 C C . GLN A 1 116 ? 12.684 9.018 2.872 1.00 94.00 116 GLN A C 1
ATOM 912 O O . GLN A 1 116 ? 13.285 9.100 1.797 1.00 94.00 116 GLN A O 1
ATOM 917 N N . ASN A 1 117 ? 13.107 8.268 3.887 1.00 95.44 117 ASN A N 1
ATOM 918 C CA . ASN A 1 117 ? 14.486 7.796 4.017 1.00 95.44 117 ASN A CA 1
ATOM 919 C C . ASN A 1 117 ? 14.669 6.285 3.840 1.00 95.44 117 ASN A C 1
ATOM 921 O O . ASN A 1 117 ? 15.776 5.884 3.509 1.00 95.44 117 ASN A O 1
ATOM 925 N N . ALA A 1 118 ? 13.632 5.471 4.055 1.00 94.00 118 ALA A N 1
ATOM 926 C CA . ALA A 1 118 ? 13.700 4.006 4.015 1.00 94.00 118 ALA A CA 1
ATOM 927 C C . ALA A 1 118 ? 12.938 3.392 2.827 1.00 94.00 118 ALA A C 1
ATOM 929 O O . ALA A 1 118 ? 13.263 2.292 2.383 1.00 94.00 118 ALA A O 1
ATOM 930 N N . VAL A 1 119 ? 11.932 4.090 2.288 1.00 95.94 119 VAL A N 1
ATOM 931 C CA . VAL A 1 119 ? 11.220 3.633 1.086 1.00 95.94 119 VAL A CA 1
ATOM 932 C C . VAL A 1 119 ? 12.018 4.008 -0.162 1.00 95.94 119 VAL A C 1
ATOM 934 O O . VAL A 1 119 ? 12.138 5.191 -0.517 1.00 95.94 119 VAL A O 1
ATOM 937 N N . HIS A 1 120 ? 12.525 2.983 -0.844 1.00 95.88 120 HIS A N 1
ATOM 938 C CA . HIS A 1 120 ? 13.325 3.070 -2.064 1.00 95.88 120 HIS A CA 1
ATOM 939 C C . HIS A 1 120 ? 12.707 2.232 -3.189 1.00 95.88 120 HIS A C 1
ATOM 941 O O . HIS A 1 120 ? 11.943 1.310 -2.899 1.00 95.88 120 HIS A O 1
ATOM 947 N N . PRO A 1 121 ? 13.037 2.524 -4.458 1.00 96.00 121 PRO A N 1
ATOM 948 C CA . PRO A 1 121 ? 12.717 1.616 -5.547 1.00 96.00 121 PRO A CA 1
ATOM 949 C C . PRO A 1 121 ? 13.431 0.274 -5.360 1.00 96.00 121 PRO A C 1
ATOM 951 O O . PRO A 1 121 ? 14.603 0.242 -4.986 1.00 96.00 121 PRO A O 1
ATOM 954 N N . GLY A 1 122 ? 12.721 -0.812 -5.634 1.00 94.81 122 GLY A N 1
ATOM 955 C CA . GLY A 1 122 ? 13.252 -2.159 -5.763 1.00 94.81 122 GLY A CA 1
ATOM 956 C C . GLY A 1 122 ? 13.660 -2.489 -7.200 1.00 94.81 122 GLY A C 1
ATOM 957 O O . GLY A 1 122 ? 13.443 -1.727 -8.147 1.00 94.81 122 GLY A O 1
ATOM 958 N N . SER A 1 123 ? 14.266 -3.663 -7.350 1.00 93.06 123 SER A N 1
ATOM 959 C CA . SER A 1 123 ? 14.706 -4.230 -8.630 1.00 93.06 123 SER A CA 1
ATOM 960 C C . SER A 1 123 ? 13.769 -5.314 -9.169 1.00 93.06 123 SER A C 1
ATOM 962 O O . SER A 1 123 ? 13.980 -5.812 -10.275 1.00 93.06 123 SER A O 1
ATOM 964 N N . GLN A 1 124 ? 12.744 -5.684 -8.397 1.00 95.00 124 GLN A N 1
ATOM 965 C CA . GLN A 1 124 ? 11.809 -6.755 -8.726 1.00 95.00 124 GLN A CA 1
ATOM 966 C C . GLN A 1 124 ? 10.496 -6.212 -9.298 1.00 95.00 124 GLN A C 1
ATOM 968 O O . GLN A 1 124 ? 10.262 -5.006 -9.402 1.00 95.00 124 GLN A O 1
ATOM 973 N N . GLN A 1 125 ? 9.631 -7.140 -9.691 1.00 92.25 125 GLN A N 1
ATOM 974 C CA . GLN A 1 125 ? 8.243 -6.890 -10.052 1.00 92.25 125 GLN A CA 1
ATOM 975 C C . GLN A 1 125 ? 7.347 -7.837 -9.250 1.00 92.25 125 GLN A C 1
ATOM 977 O O . GLN A 1 125 ? 7.768 -8.932 -8.863 1.00 92.25 125 GLN A O 1
ATOM 982 N N . ALA A 1 126 ? 6.119 -7.403 -8.988 1.00 94.56 126 ALA A N 1
ATOM 983 C CA . ALA A 1 126 ? 5.096 -8.204 -8.331 1.00 94.56 126 ALA A CA 1
ATOM 984 C C . ALA A 1 126 ? 3.745 -7.954 -8.999 1.00 94.56 126 ALA A C 1
ATOM 986 O O . ALA A 1 126 ? 3.491 -6.859 -9.505 1.00 94.56 126 ALA A O 1
ATOM 987 N N . ASP A 1 127 ? 2.879 -8.962 -8.972 1.00 94.19 127 ASP A N 1
ATOM 988 C CA . ASP A 1 127 ? 1.511 -8.821 -9.452 1.00 94.19 127 ASP A CA 1
ATOM 989 C C . ASP A 1 127 ? 0.744 -7.852 -8.533 1.00 94.19 127 ASP A C 1
ATOM 991 O O . ASP A 1 127 ? 0.657 -8.042 -7.316 1.00 94.19 127 ASP A O 1
ATOM 995 N N . TRP A 1 128 ? 0.178 -6.790 -9.108 1.00 94.50 128 TRP A N 1
ATOM 996 C CA . TRP A 1 128 ? -0.598 -5.815 -8.344 1.00 94.50 128 TRP A CA 1
ATOM 997 C C . TRP A 1 128 ? -1.892 -6.423 -7.776 1.00 94.50 128 TRP A C 1
ATOM 999 O O . TRP A 1 128 ? -2.394 -5.935 -6.761 1.00 94.50 128 TRP A O 1
ATOM 1009 N N . LEU A 1 129 ? -2.424 -7.496 -8.376 1.00 95.56 129 LEU A N 1
ATOM 1010 C CA . LEU A 1 129 ? -3.557 -8.245 -7.826 1.00 95.56 129 LEU A CA 1
ATOM 1011 C C . LEU A 1 129 ? -3.152 -9.016 -6.566 1.00 95.56 129 LEU A C 1
ATOM 1013 O O . LEU A 1 129 ? -3.888 -8.978 -5.579 1.00 95.56 129 LEU A O 1
ATOM 1017 N N . ASP A 1 130 ? -1.962 -9.619 -6.546 1.00 95.62 130 ASP A N 1
ATOM 1018 C CA . ASP A 1 130 ? -1.404 -10.245 -5.341 1.00 95.62 130 ASP A CA 1
ATOM 1019 C C . ASP A 1 130 ? -1.184 -9.205 -4.236 1.00 95.62 130 ASP A C 1
ATOM 1021 O O . ASP A 1 130 ? -1.535 -9.436 -3.074 1.00 95.62 130 ASP A O 1
ATOM 1025 N N . ALA A 1 131 ? -0.685 -8.017 -4.593 1.00 97.25 131 ALA A N 1
ATOM 1026 C CA . ALA A 1 131 ? -0.527 -6.911 -3.652 1.00 97.25 131 ALA A CA 1
ATOM 1027 C C . ALA A 1 131 ? -1.874 -6.461 -3.052 1.00 97.25 131 ALA A C 1
ATOM 1029 O O . ALA A 1 131 ? -1.956 -6.191 -1.849 1.00 97.25 131 ALA A O 1
ATOM 1030 N N . LEU A 1 132 ? -2.955 -6.444 -3.845 1.00 97.25 132 LEU A N 1
ATOM 1031 C CA . LEU A 1 132 ? -4.303 -6.184 -3.330 1.00 97.25 132 LEU A CA 1
ATOM 1032 C C . LEU A 1 132 ? -4.759 -7.256 -2.339 1.00 97.25 132 LEU A C 1
ATOM 1034 O O . LEU A 1 132 ? -5.320 -6.903 -1.302 1.00 97.25 132 LEU A O 1
ATOM 1038 N N . VAL A 1 133 ? -4.504 -8.537 -2.613 1.00 96.94 133 VAL A N 1
ATOM 1039 C CA . VAL A 1 133 ? -4.847 -9.626 -1.684 1.00 96.94 133 VAL A CA 1
ATOM 1040 C C . VAL A 1 133 ? -4.096 -9.465 -0.358 1.00 96.94 133 VAL A C 1
ATOM 1042 O O . VAL A 1 133 ? -4.718 -9.565 0.701 1.00 96.94 133 VAL A O 1
ATOM 1045 N N . VAL A 1 134 ? -2.805 -9.113 -0.390 1.00 98.25 134 VAL A N 1
ATOM 1046 C CA . VAL A 1 134 ? -2.020 -8.811 0.822 1.00 98.25 134 VAL A CA 1
ATOM 1047 C C . VAL A 1 134 ? -2.596 -7.611 1.588 1.00 98.25 134 VAL A C 1
ATOM 1049 O O . VAL A 1 134 ? -2.734 -7.667 2.809 1.00 98.25 134 VAL A O 1
ATOM 1052 N N . CYS A 1 135 ? -3.004 -6.541 0.897 1.00 98.56 135 CYS A N 1
ATOM 1053 C CA . CYS A 1 135 ? -3.653 -5.391 1.539 1.00 98.56 135 CYS A CA 1
ATOM 1054 C C .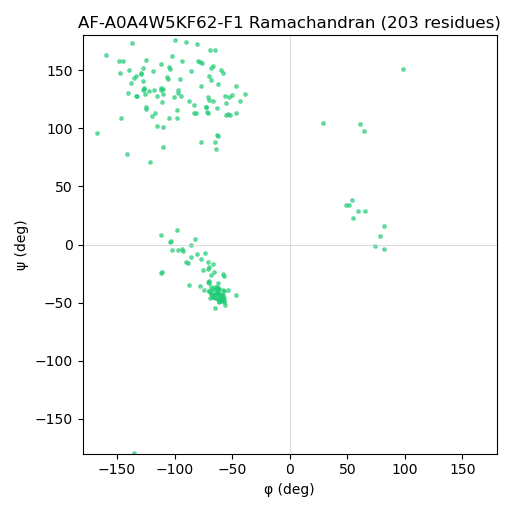 CYS A 1 135 ? -4.985 -5.765 2.208 1.00 98.56 135 CYS A C 1
ATOM 1056 O O . CYS A 1 135 ? -5.324 -5.243 3.273 1.00 98.56 135 CYS A O 1
ATOM 1058 N N . MET A 1 136 ? -5.755 -6.654 1.580 1.00 97.81 136 MET A N 1
ATOM 1059 C CA . MET A 1 136 ? -7.017 -7.145 2.128 1.00 97.81 136 MET A CA 1
ATOM 1060 C C . MET A 1 136 ? -6.795 -8.012 3.366 1.00 97.81 136 MET A C 1
ATOM 1062 O O . MET A 1 136 ? -7.514 -7.822 4.346 1.00 97.81 136 MET A O 1
ATOM 1066 N N . ASP A 1 137 ? -5.803 -8.905 3.344 1.00 97.94 137 ASP A N 1
ATOM 1067 C CA . ASP A 1 137 ? -5.402 -9.703 4.510 1.00 97.94 137 ASP A CA 1
ATOM 1068 C C . ASP A 1 137 ? -5.000 -8.799 5.683 1.00 97.94 137 ASP A C 1
ATOM 1070 O O . ASP A 1 137 ? -5.524 -8.951 6.789 1.00 97.94 137 ASP A O 1
ATOM 1074 N N . LEU A 1 138 ? -4.169 -7.782 5.421 1.00 98.38 138 LEU A N 1
ATOM 1075 C CA . LEU A 1 138 ? -3.751 -6.796 6.418 1.00 98.38 138 LEU A CA 1
ATOM 1076 C C . LEU A 1 138 ? -4.954 -6.095 7.068 1.00 98.38 138 LEU A C 1
ATOM 1078 O O . LEU A 1 138 ? -5.088 -6.080 8.294 1.00 98.38 138 LEU A O 1
ATOM 1082 N N . LEU A 1 139 ? -5.863 -5.549 6.251 1.00 97.94 139 LEU A N 1
ATOM 1083 C CA . LEU A 1 139 ? -7.068 -4.880 6.745 1.00 97.94 139 LEU A CA 1
ATOM 1084 C C . LEU A 1 139 ? -7.953 -5.833 7.550 1.00 97.94 139 LEU A C 1
ATOM 1086 O O . LEU A 1 139 ? -8.420 -5.467 8.626 1.00 97.94 139 LEU A O 1
ATOM 1090 N N . GLN A 1 140 ? -8.207 -7.042 7.056 1.00 95.38 140 GLN A N 1
ATOM 1091 C CA . GLN A 1 140 ? -9.104 -7.985 7.724 1.00 95.38 140 GLN A CA 1
ATOM 1092 C C . GLN A 1 140 ? -8.549 -8.446 9.072 1.00 95.38 140 GLN A C 1
ATOM 1094 O O . GLN A 1 140 ? -9.279 -8.432 10.066 1.00 95.38 140 GLN A O 1
ATOM 1099 N N . ASN A 1 141 ? -7.262 -8.790 9.125 1.00 96.62 141 ASN A N 1
ATOM 1100 C CA . ASN A 1 141 ? -6.627 -9.292 10.339 1.00 96.62 141 ASN A CA 1
ATOM 1101 C C . ASN A 1 141 ? -6.524 -8.210 11.420 1.00 96.62 141 ASN A C 1
ATOM 1103 O O . ASN A 1 141 ? -6.819 -8.467 12.588 1.00 96.62 141 ASN A O 1
ATOM 1107 N N . GLU A 1 142 ? -6.170 -6.979 11.050 1.00 97.19 142 GLU A N 1
ATOM 1108 C CA . GLU A 1 142 ? -5.916 -5.923 12.036 1.00 97.19 142 GLU A CA 1
ATOM 1109 C C . GLU A 1 142 ? -7.146 -5.114 12.440 1.00 97.19 142 GLU A C 1
ATOM 1111 O O . GLU A 1 142 ? -7.123 -4.428 13.472 1.00 97.19 142 GLU A O 1
ATOM 1116 N N . THR A 1 143 ? -8.231 -5.202 11.669 1.00 95.62 143 THR A N 1
ATOM 1117 C CA . THR A 1 143 ? -9.511 -4.574 12.019 1.00 95.62 143 THR A CA 1
ATOM 1118 C C . THR A 1 143 ? -10.491 -5.531 12.696 1.00 95.62 143 THR A C 1
ATOM 1120 O O . THR A 1 143 ? -11.535 -5.088 13.184 1.00 95.62 143 THR A O 1
ATOM 1123 N N . LEU A 1 144 ? -10.150 -6.819 12.817 1.00 93.25 144 LEU A N 1
ATOM 1124 C CA . LEU A 1 144 ? -10.982 -7.809 13.492 1.00 93.25 144 LEU A CA 1
ATOM 1125 C C . LEU A 1 144 ? -11.296 -7.384 14.938 1.00 93.25 144 LEU A C 1
ATOM 1127 O O . LEU A 1 144 ? -10.416 -7.041 15.726 1.00 93.25 144 LEU A O 1
ATOM 1131 N N . GLY A 1 145 ? -12.583 -7.378 15.292 1.00 90.50 145 GLY A N 1
ATOM 1132 C CA . GLY A 1 145 ? -13.054 -6.973 16.623 1.00 90.50 145 GLY A CA 1
ATOM 1133 C C . GLY A 1 145 ? -13.004 -5.463 16.904 1.00 90.50 145 GLY A C 1
ATOM 1134 O O . GLY A 1 145 ? -13.446 -5.027 17.969 1.00 90.50 145 GLY A O 1
ATOM 1135 N N . LYS A 1 146 ? -12.525 -4.644 15.961 1.00 92.44 146 LYS A N 1
ATOM 1136 C CA . LYS A 1 146 ? -12.497 -3.180 16.050 1.00 92.44 146 LYS A CA 1
ATOM 1137 C C . LYS A 1 146 ? -13.594 -2.577 15.166 1.00 92.44 146 LYS A C 1
ATOM 1139 O O . LYS A 1 146 ? -14.015 -3.151 14.168 1.00 92.44 146 LYS A O 1
ATOM 1144 N N . LYS A 1 147 ? -14.080 -1.387 15.532 1.00 90.44 147 LYS A N 1
ATOM 1145 C CA . LYS A 1 147 ? -15.107 -0.677 14.756 1.00 90.44 147 LYS A CA 1
ATOM 1146 C C . LYS A 1 147 ? -14.467 0.371 13.845 1.00 90.44 147 LYS A C 1
ATOM 1148 O O . LYS A 1 147 ? -13.957 1.368 14.354 1.00 90.44 147 LYS A O 1
ATOM 1153 N N . TYR A 1 148 ? -14.604 0.181 12.536 1.00 94.50 148 TYR A N 1
ATOM 1154 C CA . TYR A 1 148 ? -14.292 1.171 11.502 1.00 94.50 148 TYR A CA 1
ATOM 1155 C C . TYR A 1 148 ? -15.551 1.508 10.710 1.00 94.50 148 TYR A C 1
ATOM 1157 O O . TYR A 1 148 ? -16.453 0.684 10.576 1.00 94.50 148 TYR A O 1
ATOM 1165 N N . GLU A 1 149 ? -15.627 2.740 10.226 1.00 93.38 149 GLU A N 1
ATOM 1166 C CA . GLU A 1 149 ? -16.701 3.186 9.342 1.00 93.38 149 GLU A CA 1
ATOM 1167 C C . GLU A 1 149 ? -16.372 2.909 7.876 1.00 93.38 149 GLU A C 1
ATOM 1169 O O . GLU A 1 149 ? -17.261 2.582 7.094 1.00 93.38 149 GLU A O 1
ATOM 1174 N N . ARG A 1 150 ? -15.092 3.027 7.512 1.00 94.69 150 ARG A N 1
ATOM 1175 C CA . ARG A 1 150 ? -14.593 2.810 6.156 1.00 94.69 150 ARG A CA 1
ATOM 1176 C C . ARG A 1 150 ? -13.288 2.025 6.193 1.00 94.69 150 ARG A C 1
ATOM 1178 O O . ARG A 1 150 ? -12.427 2.294 7.032 1.00 94.69 150 ARG A O 1
ATOM 1185 N N . LEU A 1 151 ? -13.159 1.090 5.259 1.00 97.75 151 LEU A N 1
ATOM 1186 C CA . LEU A 1 151 ? -11.919 0.396 4.933 1.00 97.75 151 LEU A CA 1
ATOM 1187 C C . LEU A 1 151 ? -11.547 0.792 3.507 1.00 97.75 151 LEU A C 1
ATOM 1189 O O . LEU A 1 151 ? -12.392 0.708 2.617 1.00 97.75 151 LEU A O 1
ATOM 1193 N N . ASN A 1 152 ? -10.323 1.255 3.288 1.00 97.62 152 ASN A N 1
ATOM 1194 C CA . ASN A 1 152 ? -9.901 1.750 1.983 1.00 97.62 152 ASN A CA 1
ATOM 1195 C C . ASN A 1 152 ? -8.517 1.220 1.613 1.00 97.62 152 ASN A C 1
ATOM 1197 O O . ASN A 1 152 ? -7.633 1.133 2.462 1.00 97.62 152 ASN A O 1
ATOM 1201 N N . ILE A 1 153 ? -8.323 0.930 0.334 1.00 98.56 153 ILE A N 1
ATOM 1202 C CA . ILE A 1 153 ? -7.019 0.663 -0.265 1.00 98.56 153 ILE A CA 1
ATOM 1203 C C . ILE A 1 153 ? -6.774 1.738 -1.321 1.00 98.56 153 ILE A C 1
ATOM 1205 O O . ILE A 1 153 ? -7.647 2.040 -2.136 1.00 98.56 153 ILE A O 1
ATOM 1209 N N . VAL A 1 154 ? -5.582 2.323 -1.306 1.00 98.38 154 VAL A N 1
ATOM 1210 C CA . VAL A 1 154 ? -5.117 3.245 -2.342 1.00 98.38 154 VAL A CA 1
ATOM 1211 C C . VAL A 1 154 ? -3.908 2.615 -3.013 1.00 98.38 154 VAL A C 1
ATOM 1213 O O . VAL A 1 154 ? -2.872 2.461 -2.374 1.00 98.38 154 VAL A O 1
ATOM 1216 N N . LEU A 1 155 ? -4.045 2.254 -4.287 1.00 98.12 155 LEU A N 1
ATOM 1217 C CA . LEU A 1 155 ? -2.974 1.683 -5.098 1.00 98.12 155 LEU A CA 1
ATOM 1218 C C . LEU A 1 155 ? -2.265 2.792 -5.884 1.00 98.12 155 LEU A C 1
ATOM 1220 O O . LEU A 1 155 ? -2.922 3.568 -6.579 1.00 98.12 155 LEU A O 1
ATOM 1224 N N . LEU A 1 156 ? -0.937 2.857 -5.787 1.00 97.75 156 LEU A N 1
ATOM 1225 C CA . LEU A 1 156 ? -0.084 3.808 -6.501 1.00 97.75 156 LEU A CA 1
ATOM 1226 C C . LEU A 1 156 ? 0.900 3.041 -7.386 1.00 97.75 156 LEU A C 1
ATOM 1228 O O . LEU A 1 156 ? 1.779 2.374 -6.855 1.00 97.75 156 LEU A O 1
ATOM 1232 N N . THR A 1 157 ? 0.748 3.114 -8.708 1.00 96.06 157 THR A N 1
ATOM 1233 C CA . THR A 1 157 ? 1.499 2.275 -9.665 1.00 96.06 157 THR A CA 1
ATOM 1234 C C . THR A 1 157 ? 1.514 2.895 -11.062 1.00 96.06 157 THR A C 1
ATOM 1236 O O . THR A 1 157 ? 0.715 3.781 -11.363 1.00 96.06 157 THR A O 1
ATOM 1239 N N . ASP A 1 158 ? 2.417 2.453 -11.929 1.00 93.69 158 ASP A N 1
ATOM 1240 C CA . ASP A 1 158 ? 2.427 2.790 -13.353 1.00 93.69 158 ASP A CA 1
ATOM 1241 C C . ASP A 1 158 ? 1.668 1.762 -14.212 1.00 93.69 158 ASP A C 1
ATOM 1243 O O . ASP A 1 158 ? 1.469 2.002 -15.402 1.00 93.69 158 ASP A O 1
ATOM 1247 N N . LEU A 1 159 ? 1.207 0.655 -13.608 1.00 92.56 159 LEU A N 1
ATOM 1248 C CA . LEU A 1 159 ? 0.541 -0.479 -14.265 1.00 92.56 159 LEU A CA 1
ATOM 1249 C C . LEU A 1 159 ? 1.352 -1.109 -15.414 1.00 92.56 159 LEU A C 1
ATOM 1251 O O . LEU A 1 159 ? 0.780 -1.780 -16.271 1.00 92.56 159 LEU A O 1
ATOM 1255 N N . ASN A 1 160 ? 2.678 -0.935 -15.434 1.00 89.62 160 ASN A N 1
ATOM 1256 C CA . ASN A 1 160 ? 3.544 -1.503 -16.476 1.00 89.62 160 ASN A CA 1
ATOM 1257 C C . ASN A 1 160 ? 3.984 -2.949 -16.188 1.00 89.62 160 ASN A C 1
ATOM 1259 O O . ASN A 1 160 ? 4.708 -3.542 -16.990 1.00 89.62 160 ASN A O 1
ATOM 1263 N N . THR A 1 161 ? 3.557 -3.523 -15.062 1.00 84.81 161 THR A N 1
ATOM 1264 C CA . THR A 1 161 ? 3.841 -4.912 -14.689 1.00 84.81 161 THR A CA 1
ATOM 1265 C C . THR A 1 161 ? 2.661 -5.819 -15.064 1.00 84.81 161 THR A C 1
ATOM 1267 O O . THR A 1 161 ? 1.516 -5.477 -14.753 1.00 84.81 161 THR A O 1
ATOM 1270 N N . PRO A 1 162 ? 2.896 -6.977 -15.717 1.00 83.94 162 PRO A N 1
ATOM 1271 C CA . PRO A 1 162 ? 1.845 -7.949 -16.004 1.00 83.94 162 PRO A CA 1
ATOM 1272 C C . PRO A 1 162 ? 1.143 -8.447 -14.735 1.00 83.94 162 PRO A C 1
ATOM 1274 O O . PRO A 1 162 ? 1.770 -8.612 -13.692 1.00 83.94 162 PRO A O 1
ATOM 1277 N N . SER A 1 163 ? -0.145 -8.759 -14.856 1.00 86.56 163 SER A N 1
ATOM 1278 C CA . SER A 1 163 ? -0.958 -9.333 -13.779 1.00 86.56 163 SER A CA 1
ATOM 1279 C C . SER A 1 163 ? -1.790 -10.505 -14.275 1.00 86.56 163 SER A C 1
ATOM 1281 O O . SER A 1 163 ? -2.290 -10.460 -15.404 1.00 86.56 163 SER A O 1
ATOM 1283 N N . SER A 1 164 ? -1.992 -11.515 -13.432 1.00 85.69 164 SER A N 1
ATOM 1284 C CA . SER A 1 164 ? -2.836 -12.668 -13.736 1.00 85.69 164 SER A CA 1
ATOM 1285 C C . SER A 1 164 ? -4.317 -12.368 -13.458 1.00 85.69 164 SER A C 1
ATOM 1287 O O . SER A 1 164 ? -4.713 -12.218 -12.301 1.00 85.69 164 SER A O 1
ATOM 1289 N N . PRO A 1 165 ? -5.189 -12.319 -14.482 1.00 85.94 165 PRO A N 1
ATOM 1290 C CA . PRO A 1 165 ? -6.603 -12.001 -14.288 1.00 85.94 165 PRO A CA 1
ATOM 1291 C C . PRO A 1 165 ? -7.411 -13.143 -13.649 1.00 85.94 165 PRO A C 1
ATOM 1293 O O . PRO A 1 165 ? -8.570 -12.927 -13.295 1.00 85.94 165 PRO A O 1
ATOM 1296 N N . ASP A 1 166 ? -6.831 -14.335 -13.477 1.00 86.81 166 ASP A N 1
ATOM 1297 C CA . ASP A 1 166 ? -7.534 -15.560 -13.066 1.00 86.81 166 ASP A CA 1
ATOM 1298 C C . ASP A 1 166 ? -8.286 -15.424 -11.729 1.00 86.81 166 ASP A C 1
ATOM 1300 O O . ASP A 1 166 ? -9.289 -16.101 -11.499 1.00 86.81 166 ASP A O 1
ATOM 1304 N N . GLN A 1 167 ? -7.828 -14.535 -10.842 1.00 83.75 167 GLN A N 1
ATOM 1305 C CA . GLN A 1 167 ? -8.432 -14.314 -9.523 1.00 83.75 167 GLN A CA 1
ATOM 1306 C C . GLN A 1 167 ? -9.264 -13.030 -9.424 1.00 83.75 167 GLN A C 1
ATOM 1308 O O . GLN A 1 167 ? -9.805 -12.728 -8.356 1.00 83.75 167 GLN A O 1
ATOM 1313 N N . LEU A 1 168 ? -9.413 -12.274 -10.513 1.00 90.94 168 LEU A N 1
ATOM 1314 C CA . LEU A 1 168 ? -10.013 -10.940 -10.482 1.00 90.94 168 LEU A CA 1
ATOM 1315 C C . LEU A 1 168 ? -11.448 -10.947 -9.929 1.00 90.94 168 LEU A C 1
ATOM 1317 O O . LEU A 1 168 ? -11.773 -10.158 -9.040 1.00 90.94 168 LEU A O 1
ATOM 1321 N N . ASP A 1 169 ? -12.293 -11.874 -10.385 1.00 92.75 169 ASP A N 1
ATOM 1322 C CA . ASP A 1 169 ? -13.683 -11.986 -9.916 1.00 92.75 169 ASP A CA 1
ATOM 1323 C C . ASP A 1 169 ? -13.768 -12.325 -8.422 1.00 92.75 169 ASP A C 1
ATOM 1325 O O . ASP A 1 169 ? -14.628 -11.812 -7.694 1.00 92.75 169 ASP A O 1
ATOM 1329 N N . ILE A 1 170 ? -12.843 -13.159 -7.942 1.00 92.56 170 ILE A N 1
ATOM 1330 C CA . ILE A 1 170 ? -12.748 -13.548 -6.534 1.00 92.56 170 ILE A CA 1
ATOM 1331 C C . ILE A 1 170 ? -12.332 -12.336 -5.691 1.00 92.56 170 ILE A C 1
ATOM 1333 O O . ILE A 1 170 ? -12.960 -12.065 -4.662 1.00 92.56 170 ILE A O 1
ATOM 1337 N N . ILE A 1 171 ? -11.336 -11.570 -6.147 1.00 93.56 171 ILE A N 1
ATOM 1338 C CA . ILE A 1 171 ? -10.856 -10.346 -5.489 1.00 93.56 171 ILE A CA 1
ATOM 1339 C C . ILE A 1 171 ? -11.978 -9.303 -5.418 1.00 93.56 171 ILE A C 1
ATOM 1341 O O . ILE A 1 171 ? -12.277 -8.796 -4.334 1.00 93.56 171 ILE A O 1
ATOM 1345 N N . ILE A 1 172 ? -12.681 -9.045 -6.527 1.00 93.81 172 ILE A N 1
ATOM 1346 C CA . ILE A 1 172 ? -13.828 -8.121 -6.567 1.00 93.81 172 ILE A CA 1
ATOM 1347 C C . ILE A 1 172 ? -14.924 -8.572 -5.593 1.00 93.81 172 ILE A C 1
ATOM 1349 O O . ILE A 1 172 ? -15.480 -7.754 -4.851 1.00 93.81 172 ILE A O 1
ATOM 1353 N N . GLY A 1 173 ? -15.241 -9.870 -5.575 1.00 95.12 173 GLY A N 1
ATOM 1354 C CA . GLY A 1 173 ? -16.212 -10.444 -4.647 1.00 95.12 173 GLY A CA 1
ATOM 1355 C C . GLY A 1 173 ? -15.809 -10.244 -3.184 1.00 95.12 173 GLY A C 1
ATOM 1356 O O . GLY A 1 173 ? -16.639 -9.846 -2.363 1.00 95.12 173 GLY A O 1
ATOM 1357 N N . ASN A 1 174 ? -14.535 -10.468 -2.859 1.00 94.19 174 ASN A N 1
ATOM 1358 C CA . ASN A 1 174 ? -13.994 -10.281 -1.515 1.00 94.19 174 ASN A CA 1
ATOM 1359 C C . ASN A 1 174 ? -14.000 -8.805 -1.079 1.00 94.19 174 ASN A C 1
ATOM 1361 O O . ASN A 1 174 ? -14.429 -8.522 0.040 1.00 94.19 174 ASN A O 1
ATOM 1365 N N . LEU A 1 175 ? -13.610 -7.867 -1.951 1.00 94.94 175 LEU A N 1
ATOM 1366 C CA . LEU A 1 175 ? -13.636 -6.425 -1.665 1.00 94.94 175 LEU A CA 1
ATOM 1367 C C . LEU A 1 175 ? -15.054 -5.953 -1.324 1.00 94.94 175 LEU A C 1
ATOM 1369 O O . LEU A 1 175 ? -15.267 -5.298 -0.302 1.00 94.94 175 LEU A O 1
ATOM 1373 N N . LYS A 1 176 ? -16.043 -6.361 -2.133 1.00 95.75 176 LYS A N 1
ATOM 1374 C CA . LYS A 1 176 ? -17.459 -6.032 -1.908 1.00 95.75 176 LYS A CA 1
ATOM 1375 C C . LYS A 1 176 ? -17.980 -6.605 -0.593 1.00 95.75 176 LYS A C 1
ATOM 1377 O O . LYS A 1 176 ? -18.628 -5.884 0.161 1.00 95.75 176 LYS A O 1
ATOM 1382 N N . ARG A 1 177 ? -17.696 -7.881 -0.303 1.00 94.50 177 ARG A N 1
ATOM 1383 C CA . ARG A 1 177 ? -18.125 -8.527 0.951 1.00 94.50 177 ARG A CA 1
ATOM 1384 C C . ARG A 1 177 ? -17.515 -7.869 2.184 1.00 94.50 177 ARG A C 1
ATOM 1386 O O . ARG A 1 177 ? -18.200 -7.737 3.191 1.00 94.50 177 ARG A O 1
ATOM 1393 N N . ALA A 1 178 ? -16.251 -7.463 2.097 1.00 92.31 178 ALA A N 1
ATOM 1394 C CA . ALA A 1 178 ? -15.543 -6.808 3.190 1.00 92.31 178 ALA A CA 1
ATOM 1395 C C . ALA A 1 178 ? -15.866 -5.306 3.316 1.00 92.31 178 ALA A C 1
ATOM 1397 O O . ALA A 1 178 ? -15.449 -4.682 4.287 1.00 92.31 178 ALA A O 1
ATOM 1398 N N . GLY A 1 179 ? -16.592 -4.714 2.359 1.00 94.50 179 GLY A N 1
ATOM 1399 C CA . GLY A 1 179 ? -16.869 -3.275 2.344 1.00 94.50 179 GLY A CA 1
ATOM 1400 C C . GLY A 1 179 ? -15.611 -2.419 2.156 1.00 94.50 179 GLY A C 1
ATOM 1401 O O . GLY A 1 179 ? -15.558 -1.298 2.659 1.00 94.50 179 GLY A O 1
ATOM 1402 N N . ILE A 1 180 ? -14.597 -2.954 1.467 1.00 97.19 180 ILE A N 1
ATOM 1403 C CA . ILE A 1 180 ? -13.335 -2.262 1.196 1.00 97.19 180 ILE A CA 1
ATOM 1404 C C . ILE A 1 180 ? -13.485 -1.453 -0.094 1.00 97.19 180 ILE A C 1
ATOM 1406 O O . ILE A 1 180 ? -13.814 -2.000 -1.149 1.00 97.19 180 ILE A O 1
ATOM 1410 N N . THR A 1 181 ? -13.232 -0.148 -0.018 1.00 97.25 181 THR A N 1
ATOM 1411 C CA . THR A 1 181 ? -13.145 0.719 -1.197 1.00 97.25 181 THR A CA 1
ATOM 1412 C C . THR A 1 181 ? -11.739 0.680 -1.787 1.00 97.25 181 THR A C 1
ATOM 1414 O O . THR A 1 181 ? -10.766 0.509 -1.057 1.00 97.25 181 THR A O 1
ATOM 1417 N N . LEU A 1 182 ? -11.627 0.854 -3.103 1.00 96.94 182 LEU A N 1
ATOM 1418 C CA . LEU A 1 182 ? -10.355 0.854 -3.820 1.00 96.94 182 LEU A CA 1
ATOM 1419 C C . LEU A 1 182 ? -10.228 2.132 -4.654 1.00 96.94 182 LEU A C 1
ATOM 1421 O O . LEU A 1 182 ? -11.171 2.518 -5.345 1.00 96.94 182 LEU A O 1
ATOM 1425 N N . GLN A 1 183 ? -9.069 2.781 -4.583 1.00 96.69 183 GLN A N 1
ATOM 1426 C CA . GLN A 1 183 ? -8.716 3.951 -5.386 1.00 96.69 183 GLN A CA 1
ATOM 1427 C C . GLN A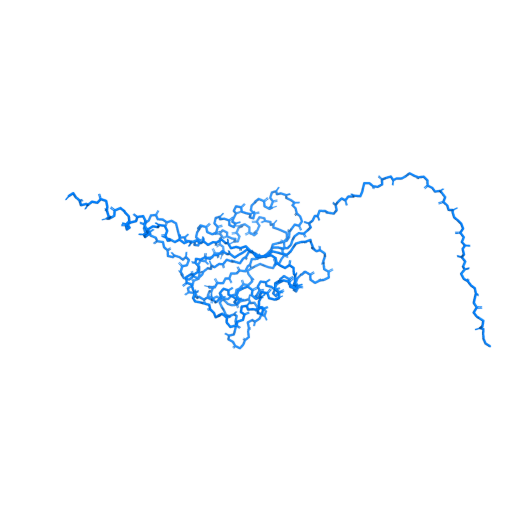 1 183 ? -7.380 3.709 -6.082 1.00 96.69 183 GLN A C 1
ATOM 1429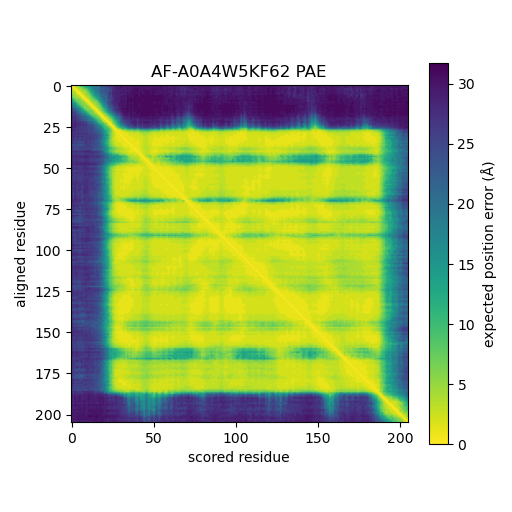 O O . GLN A 1 183 ? -6.461 3.162 -5.478 1.00 96.69 183 GLN A O 1
ATOM 1434 N N . PHE A 1 184 ? -7.268 4.155 -7.330 1.00 94.75 184 PHE A N 1
ATOM 1435 C CA . PHE A 1 184 ? -6.047 4.045 -8.121 1.00 94.75 184 PHE A CA 1
ATOM 1436 C C . PHE A 1 184 ? -5.452 5.432 -8.358 1.00 94.75 184 PHE A C 1
ATOM 1438 O O . PHE A 1 184 ? -6.159 6.351 -8.774 1.00 94.75 184 PHE A O 1
ATOM 1445 N N . PHE A 1 185 ? -4.147 5.559 -8.142 1.00 93.81 185 PHE A N 1
ATOM 1446 C CA . PHE A 1 185 ? -3.328 6.662 -8.628 1.00 93.81 185 PHE A CA 1
ATOM 1447 C C . PHE A 1 185 ? -2.319 6.088 -9.613 1.00 93.81 185 PHE A C 1
ATOM 1449 O O . PHE A 1 185 ? -1.340 5.454 -9.222 1.00 93.81 185 PHE A O 1
ATOM 1456 N N . THR A 1 186 ? -2.601 6.282 -10.898 1.00 90.06 186 THR A N 1
ATOM 1457 C CA . THR A 1 186 ? -1.761 5.777 -11.981 1.00 90.06 186 THR A CA 1
ATOM 1458 C C . THR A 1 186 ? -0.814 6.858 -12.474 1.00 90.06 186 THR A C 1
ATOM 1460 O O . THR A 1 186 ? -1.255 7.961 -12.803 1.00 90.06 186 THR A O 1
ATOM 1463 N N . PHE A 1 187 ? 0.467 6.530 -12.578 1.00 83.50 187 PHE A N 1
ATOM 1464 C CA . PHE A 1 187 ? 1.513 7.452 -13.017 1.00 83.50 187 PHE A CA 1
ATOM 1465 C C . PHE A 1 187 ? 2.001 7.025 -14.404 1.00 83.50 187 PHE A C 1
ATOM 1467 O O . PHE A 1 187 ? 2.954 6.268 -14.541 1.00 83.50 187 PHE A O 1
ATOM 1474 N N . GLY A 1 188 ? 1.291 7.459 -15.448 1.00 68.38 188 GLY A N 1
ATOM 1475 C CA . GLY A 1 188 ? 1.616 7.114 -16.833 1.00 68.38 188 GLY A CA 1
ATOM 1476 C C . GLY A 1 188 ? 2.460 8.182 -17.529 1.00 68.38 188 GLY A C 1
ATOM 1477 O O . GLY A 1 188 ? 2.193 9.372 -17.390 1.00 68.38 188 GLY A O 1
ATOM 1478 N N . GLN A 1 189 ? 3.414 7.758 -18.367 1.00 57.66 189 GLN A N 1
ATOM 1479 C CA . GLN A 1 189 ? 4.076 8.632 -19.351 1.00 57.66 189 GLN A CA 1
ATOM 1480 C C . GLN A 1 189 ? 3.263 8.803 -20.647 1.00 57.66 189 GLN A C 1
ATOM 1482 O O . GLN A 1 189 ? 3.733 9.430 -21.592 1.00 57.66 189 GLN A O 1
ATOM 1487 N N . ALA A 1 190 ? 2.044 8.254 -20.715 1.00 52.81 190 ALA A N 1
ATOM 1488 C CA . ALA A 1 190 ? 1.271 8.178 -21.952 1.00 52.81 190 ALA A CA 1
ATOM 1489 C C . ALA A 1 190 ? 1.014 9.546 -22.604 1.00 52.81 190 ALA A C 1
ATOM 1491 O O . ALA A 1 190 ? 0.908 9.601 -23.818 1.00 52.81 190 ALA A O 1
ATOM 1492 N N . LEU A 1 191 ? 1.002 10.656 -21.863 1.00 49.75 191 LEU A N 1
ATOM 1493 C CA . LEU A 1 191 ? 0.854 11.978 -22.481 1.00 49.75 191 LEU A CA 1
ATOM 1494 C C . LEU A 1 191 ? 2.090 12.407 -23.293 1.00 49.75 191 LEU A C 1
ATOM 1496 O O . LEU A 1 191 ? 1.932 13.020 -24.339 1.00 49.75 191 LEU A O 1
ATOM 1500 N N . ALA A 1 192 ? 3.303 11.988 -22.917 1.00 51.91 192 ALA A N 1
ATOM 1501 C CA . ALA A 1 192 ? 4.517 12.418 -23.612 1.00 51.91 192 ALA A CA 1
ATOM 1502 C C . ALA A 1 192 ? 4.647 11.822 -25.027 1.00 51.91 192 ALA A C 1
ATOM 1504 O O . ALA A 1 192 ? 5.159 12.484 -25.926 1.00 51.91 192 ALA A O 1
ATOM 1505 N N . ILE A 1 193 ? 4.168 10.591 -25.251 1.00 53.50 193 ILE A N 1
ATOM 1506 C CA . ILE A 1 193 ? 4.248 9.940 -26.571 1.00 53.50 193 ILE A CA 1
ATOM 1507 C C . ILE A 1 193 ? 3.223 10.540 -27.538 1.00 53.50 193 ILE A C 1
ATOM 1509 O O . ILE A 1 193 ? 3.554 10.758 -28.699 1.00 53.50 193 ILE A O 1
ATOM 1513 N N . TRP A 1 194 ? 2.008 10.852 -27.072 1.00 54.97 194 TRP A N 1
ATOM 1514 C CA . TRP A 1 194 ? 1.008 11.527 -27.904 1.00 54.97 194 TRP A CA 1
ATOM 1515 C C . TRP A 1 194 ? 1.397 12.978 -28.190 1.00 54.97 194 TRP A C 1
ATOM 1517 O O . TRP A 1 194 ? 1.272 13.392 -29.335 1.00 54.97 194 TRP A O 1
ATOM 1527 N N . ASP A 1 195 ? 1.948 13.713 -27.220 1.00 56.66 195 ASP A N 1
ATOM 1528 C CA . ASP A 1 195 ? 2.428 15.085 -27.446 1.00 56.66 195 ASP A CA 1
ATOM 1529 C C . ASP A 1 195 ? 3.606 15.114 -28.435 1.00 56.66 195 ASP A C 1
ATOM 1531 O O . ASP A 1 195 ? 3.589 15.887 -29.389 1.00 56.66 195 ASP A O 1
ATOM 1535 N N . THR A 1 196 ? 4.566 14.187 -28.311 1.00 58.00 196 THR A N 1
ATOM 1536 C CA . THR A 1 196 ? 5.686 14.062 -29.268 1.00 58.00 196 THR A CA 1
ATOM 1537 C C . THR A 1 196 ? 5.209 13.626 -30.662 1.00 58.00 196 THR A C 1
ATOM 1539 O O . THR A 1 196 ? 5.708 14.110 -31.677 1.00 58.00 196 THR A O 1
ATOM 1542 N N . ALA A 1 197 ? 4.224 12.722 -30.742 1.00 57.53 197 ALA A N 1
ATOM 1543 C CA . ALA A 1 197 ? 3.643 12.283 -32.013 1.00 57.53 197 ALA A CA 1
ATOM 1544 C C . ALA A 1 197 ? 2.788 13.375 -32.684 1.00 57.53 197 ALA A C 1
ATOM 1546 O O . ALA A 1 197 ? 2.744 13.445 -33.910 1.00 57.53 197 ALA A O 1
ATOM 1547 N N . MET A 1 198 ? 2.133 14.235 -31.898 1.00 59.22 198 MET A N 1
ATOM 1548 C CA . MET A 1 198 ? 1.340 15.364 -32.390 1.00 59.22 198 MET A CA 1
ATOM 1549 C C . MET A 1 198 ? 2.220 16.549 -32.807 1.00 59.22 198 MET A C 1
ATOM 1551 O O . MET A 1 198 ? 1.929 17.175 -33.824 1.00 59.22 198 MET A O 1
ATOM 1555 N N . GLU A 1 199 ? 3.330 16.814 -32.110 1.00 60.06 199 GLU A N 1
ATOM 1556 C CA . GLU A 1 199 ? 4.327 17.809 -32.538 1.00 60.06 199 GLU A CA 1
ATOM 1557 C C . GLU A 1 199 ? 5.019 17.401 -33.851 1.00 60.06 199 GLU A C 1
ATOM 1559 O O . GLU A 1 199 ? 5.243 18.248 -34.715 1.00 60.06 199 GLU A O 1
ATOM 1564 N N . GLY A 1 200 ? 5.276 16.103 -34.058 1.00 54.38 200 GLY A N 1
ATOM 1565 C CA . GLY A 1 200 ? 5.844 15.574 -35.306 1.00 54.38 200 GLY A CA 1
ATOM 1566 C C . GLY A 1 200 ? 4.902 15.598 -36.520 1.00 54.38 200 GLY A C 1
ATOM 1567 O O . GLY A 1 200 ? 5.369 15.455 -37.646 1.00 54.38 200 GLY A O 1
ATOM 1568 N N . LEU A 1 201 ? 3.593 15.796 -36.321 1.00 54.84 201 LEU A N 1
ATOM 1569 C CA . LEU A 1 201 ? 2.594 15.914 -37.397 1.00 54.84 201 LEU A CA 1
ATOM 1570 C C . LEU A 1 201 ? 2.328 17.369 -37.820 1.00 54.84 201 LEU A C 1
ATOM 1572 O O . LEU A 1 201 ? 1.569 17.600 -38.761 1.00 54.84 201 LEU A O 1
ATOM 1576 N N . GLN A 1 202 ? 2.935 18.349 -37.143 1.00 56.84 202 GLN A N 1
ATOM 1577 C CA . GLN A 1 202 ? 2.694 19.775 -37.384 1.00 56.84 202 GLN A CA 1
ATOM 1578 C C . GLN A 1 202 ? 3.813 20.463 -38.187 1.00 56.84 202 GLN A C 1
ATOM 1580 O O . GLN A 1 202 ? 3.741 21.666 -38.440 1.00 56.84 202 GLN A O 1
ATOM 1585 N N . THR A 1 203 ? 4.828 19.709 -38.623 1.00 54.38 203 THR A N 1
ATOM 1586 C CA . THR A 1 203 ? 5.943 20.204 -39.442 1.00 54.38 203 THR A CA 1
ATOM 1587 C C . THR A 1 203 ? 6.036 19.460 -40.773 1.00 54.38 203 THR A C 1
ATOM 1589 O O . THR A 1 203 ? 6.968 18.698 -40.988 1.00 54.38 203 THR A O 1
ATOM 1592 N N . ASP A 1 204 ? 5.083 19.701 -41.668 1.00 48.50 204 ASP A N 1
ATOM 1593 C CA . ASP A 1 204 ? 5.289 19.546 -43.113 1.00 48.50 204 ASP A CA 1
ATOM 1594 C C . ASP A 1 204 ? 4.441 20.617 -43.831 1.00 48.50 204 ASP A C 1
ATOM 1596 O O . ASP A 1 204 ? 3.209 20.556 -43.759 1.00 48.50 204 ASP A O 1
ATOM 1600 N N . PRO A 1 205 ? 5.056 21.656 -44.434 1.00 52.50 205 PRO A N 1
ATOM 1601 C CA . PRO A 1 205 ? 4.378 22.565 -45.358 1.00 52.50 205 PRO A CA 1
ATOM 1602 C C . PRO A 1 205 ? 4.202 21.972 -46.764 1.00 52.50 205 PRO A C 1
ATOM 1604 O O . PRO A 1 205 ? 5.093 21.223 -47.225 1.00 52.50 205 PRO A O 1
#